Protein AF-A0A662VNG5-F1 (afdb_monomer)

Foldseek 3Di:
DPLPDDFDDPDPLLSVLVVCVLLVHQLCRDVVSVVCCVVPVCNPVRDDDDDSVVRHDHHDPDDPQPAAPLEAEAEAPAAQDCQWWHVLLSSLRNCCCVVVVFHFHFYEYGGAHDDVVSVPDTTAPYEYTEQRRCVHCVVVNVVPHNYDYDHTTNLSQSSNLVSCVRRVHALCSVDPDDPVVVVVVVVVCVVVPDPDSHHDRD

Solvent-accessible surface area (backbone atoms only — not comparable to full-atom values): 11780 Å² total; per-residue (Å²): 131,93,77,89,76,86,84,78,61,99,44,68,68,55,34,50,55,51,48,34,40,53,40,44,38,56,55,77,75,39,67,70,49,29,56,46,28,77,76,66,65,46,82,87,70,61,84,77,92,77,90,59,81,88,40,80,51,69,61,87,82,74,83,86,81,61,62,49,89,48,47,47,77,48,72,26,81,35,80,51,36,52,80,31,31,39,46,57,50,50,49,53,51,22,48,42,23,71,78,67,69,38,51,38,62,23,20,38,38,22,11,27,72,70,60,70,76,78,63,73,80,62,44,65,39,32,39,30,25,12,45,55,21,38,70,75,42,37,69,69,42,51,78,75,39,59,63,47,77,36,76,42,65,56,48,60,32,57,49,51,44,52,48,28,63,63,36,75,49,57,47,63,78,73,46,97,56,56,70,68,59,49,52,54,50,52,52,52,40,51,76,71,66,60,80,76,84,63,50,71,70,120

Mean predicted aligned error: 4.72 Å

Sequence (202 aa):
VPMNIYIAGDNALAVDVVAAKVLGYDVSEVEHLRLANEKYDVADKVEITGDISKFNQKYPHEFLKIIPEGVKIVKGKELACREGCVDNTLMLLEMLHVDYGCNGEFSIVCGKGFDKSELDDLKDPVLVVGPCAVEEVGEYLKQRYRVITVNYCNDLSAVLTALMKLMGIRATRIVPMSPLKLILTWINAKLHGSTANTPPIF

pLDDT: mean 93.06, std 5.0, range [64.19, 98.75]

Structure (mmCIF, N/CA/C/O backbone):
data_AF-A0A662VNG5-F1
#
_entry.id   AF-A0A662VNG5-F1
#
loop_
_atom_site.group_PDB
_atom_site.id
_atom_site.type_symbol
_atom_site.label_atom_id
_atom_site.label_alt_id
_atom_site.label_comp_id
_atom_site.label_asym_id
_atom_site.label_entity_id
_atom_site.label_seq_id
_atom_site.pdbx_PDB_ins_code
_atom_site.Cartn_x
_atom_site.Cartn_y
_atom_site.Cartn_z
_atom_site.occupancy
_atom_site.B_iso_or_equiv
_atom_site.auth_seq_id
_atom_site.auth_comp_id
_atom_site.auth_asym_id
_atom_site.auth_atom_id
_atom_site.pdbx_PDB_model_num
ATOM 1 N N . VAL A 1 1 ? -1.352 -11.487 -13.987 1.00 64.19 1 VAL A N 1
ATOM 2 C CA . VAL A 1 1 ? -0.622 -12.207 -15.062 1.00 64.19 1 VAL A CA 1
ATOM 3 C C . VAL A 1 1 ? 0.867 -12.141 -14.751 1.00 64.19 1 VAL A C 1
ATOM 5 O O . VAL A 1 1 ? 1.345 -11.037 -14.525 1.00 64.19 1 VAL A O 1
ATOM 8 N N . PRO A 1 2 ? 1.599 -13.265 -14.660 1.00 76.00 2 PRO A N 1
ATOM 9 C CA . PRO A 1 2 ? 3.047 -13.215 -14.467 1.00 76.00 2 PRO A CA 1
ATOM 10 C C . PRO A 1 2 ? 3.723 -12.615 -15.710 1.00 76.00 2 PRO A C 1
ATOM 12 O O . PRO A 1 2 ? 3.659 -13.190 -16.793 1.00 76.00 2 PRO A O 1
ATOM 15 N N . MET A 1 3 ? 4.360 -11.451 -15.549 1.00 86.06 3 MET A N 1
ATOM 16 C CA . MET A 1 3 ? 4.973 -10.695 -16.654 1.00 86.06 3 MET A CA 1
ATOM 17 C C . MET A 1 3 ? 6.350 -11.243 -17.067 1.00 86.06 3 MET A C 1
ATOM 19 O O . MET A 1 3 ? 6.771 -11.054 -18.208 1.00 86.06 3 MET A O 1
ATOM 23 N N . ASN A 1 4 ? 7.043 -11.942 -16.153 1.00 87.94 4 ASN A N 1
ATOM 24 C CA . ASN A 1 4 ? 8.362 -12.560 -16.362 1.00 87.94 4 ASN A CA 1
ATOM 25 C C . ASN A 1 4 ? 9.355 -11.629 -17.087 1.00 87.94 4 ASN A C 1
ATOM 27 O O . ASN A 1 4 ? 9.939 -11.993 -18.110 1.00 87.94 4 ASN A O 1
ATOM 31 N N . ILE A 1 5 ? 9.509 -10.411 -16.567 1.00 90.69 5 ILE A N 1
ATOM 32 C CA . ILE A 1 5 ? 10.433 -9.391 -17.067 1.00 90.69 5 ILE A CA 1
ATOM 33 C C . ILE A 1 5 ? 11.132 -8.716 -15.888 1.00 90.69 5 ILE A C 1
ATOM 35 O O . ILE A 1 5 ? 10.525 -8.506 -14.839 1.00 90.69 5 ILE A O 1
ATOM 39 N N . TYR A 1 6 ? 12.399 -8.366 -16.084 1.00 92.06 6 TYR A N 1
ATOM 40 C CA . TYR A 1 6 ? 13.105 -7.406 -15.248 1.00 92.06 6 TYR A CA 1
ATOM 41 C C . TYR A 1 6 ? 13.293 -6.123 -16.046 1.00 92.06 6 TYR A C 1
ATOM 43 O O . TYR A 1 6 ? 13.788 -6.169 -17.171 1.00 92.06 6 TYR A O 1
ATOM 51 N N . ILE A 1 7 ? 12.889 -4.999 -15.461 1.00 94.50 7 ILE A N 1
ATOM 52 C CA . ILE A 1 7 ? 13.112 -3.668 -16.021 1.00 94.50 7 ILE A CA 1
ATOM 53 C C . ILE A 1 7 ? 14.176 -3.008 -15.151 1.00 94.50 7 ILE A C 1
ATOM 55 O O . ILE A 1 7 ? 14.025 -2.923 -13.933 1.00 94.50 7 ILE A O 1
ATOM 59 N N . ALA A 1 8 ? 15.267 -2.590 -15.776 1.00 94.06 8 ALA A N 1
ATOM 60 C CA . ALA A 1 8 ? 16.364 -1.887 -15.135 1.00 94.06 8 ALA A CA 1
ATOM 61 C C . ALA A 1 8 ? 16.864 -0.800 -16.086 1.00 94.06 8 ALA A C 1
ATOM 63 O O . ALA A 1 8 ? 16.723 -0.923 -17.302 1.00 94.06 8 ALA A O 1
ATOM 64 N N . GLY A 1 9 ? 17.441 0.256 -15.529 1.00 92.38 9 GLY A N 1
ATOM 65 C CA . GLY A 1 9 ? 17.965 1.374 -16.298 1.00 92.38 9 GLY A CA 1
ATOM 66 C C . GLY A 1 9 ? 18.813 2.291 -15.431 1.00 92.38 9 GLY A C 1
ATOM 67 O O . GLY A 1 9 ? 18.877 2.126 -14.212 1.00 92.38 9 GLY A O 1
ATOM 68 N N . ASP A 1 10 ? 19.442 3.270 -16.073 1.00 89.06 10 ASP A N 1
ATOM 69 C CA . ASP A 1 10 ? 20.397 4.180 -15.429 1.00 89.06 10 ASP A CA 1
ATOM 70 C C . ASP A 1 10 ? 19.746 5.126 -14.411 1.00 89.06 10 ASP A C 1
ATOM 72 O O . ASP A 1 10 ? 20.418 5.693 -13.550 1.00 89.06 10 ASP A O 1
ATOM 76 N N . ASN A 1 11 ? 18.430 5.330 -14.512 1.00 89.56 11 ASN A N 1
ATOM 77 C CA . ASN A 1 11 ? 17.659 6.163 -13.598 1.00 89.56 11 ASN A CA 1
ATOM 78 C C . ASN A 1 11 ? 16.189 5.719 -13.528 1.00 89.56 11 ASN A C 1
ATOM 80 O O . ASN A 1 11 ? 15.694 5.007 -14.402 1.00 89.56 11 ASN A O 1
ATOM 84 N N . ALA A 1 12 ? 15.490 6.179 -12.485 1.00 89.50 12 ALA A N 1
ATOM 85 C CA . ALA A 1 12 ? 14.093 5.829 -12.229 1.00 89.50 12 ALA A CA 1
ATOM 86 C C . ALA A 1 12 ? 13.152 6.253 -13.367 1.00 89.50 12 ALA A C 1
ATOM 88 O O . ALA A 1 12 ? 12.298 5.474 -13.763 1.00 89.50 12 ALA A O 1
ATOM 89 N N . LEU A 1 13 ? 13.363 7.431 -13.964 1.00 91.31 13 LEU A N 1
ATOM 90 C CA . LEU A 1 13 ? 12.507 7.928 -15.042 1.00 91.31 13 LEU A CA 1
ATOM 91 C C . LEU A 1 13 ? 12.534 7.012 -16.272 1.00 91.31 13 LEU A C 1
ATOM 93 O O . LEU A 1 13 ? 11.488 6.718 -16.841 1.00 91.31 13 LEU A O 1
ATOM 97 N N . ALA A 1 14 ? 13.716 6.536 -16.675 1.00 91.75 14 ALA A N 1
ATOM 98 C CA . ALA A 1 14 ? 13.842 5.591 -17.783 1.00 91.75 14 ALA A CA 1
ATOM 99 C C . ALA A 1 14 ? 13.095 4.281 -17.487 1.00 91.75 14 ALA A C 1
ATOM 101 O O . ALA A 1 14 ? 12.377 3.767 -18.345 1.00 91.75 14 ALA A O 1
ATOM 102 N N . VAL A 1 15 ? 13.223 3.774 -16.258 1.00 94.44 15 VAL A N 1
ATOM 103 C CA . VAL A 1 15 ? 12.516 2.570 -15.803 1.00 94.44 15 VAL A CA 1
ATOM 104 C C . VAL A 1 15 ? 11.002 2.784 -15.827 1.00 94.44 15 VAL A C 1
ATOM 106 O O . VAL A 1 15 ? 10.295 1.932 -16.360 1.00 94.44 15 VAL A O 1
ATOM 109 N N . ASP A 1 16 ? 10.512 3.920 -15.335 1.00 94.06 16 ASP A N 1
ATOM 110 C CA . ASP A 1 16 ? 9.083 4.236 -15.278 1.00 94.06 16 ASP A CA 1
ATOM 111 C C . ASP A 1 16 ? 8.477 4.405 -16.680 1.00 94.06 16 ASP A C 1
ATOM 113 O O . ASP A 1 16 ? 7.389 3.895 -16.946 1.00 94.06 16 ASP A O 1
ATOM 117 N N . VAL A 1 17 ? 9.197 5.033 -17.620 1.00 93.62 17 VAL A N 1
ATOM 118 C CA . VAL A 1 17 ? 8.770 5.143 -19.029 1.00 93.62 17 VAL A CA 1
ATOM 119 C C . VAL A 1 17 ? 8.644 3.763 -19.678 1.00 93.62 17 VAL A C 1
ATOM 121 O O . VAL A 1 17 ? 7.653 3.488 -20.358 1.00 93.62 17 VAL A O 1
ATOM 124 N N . VAL A 1 18 ? 9.620 2.873 -19.475 1.00 94.44 18 VAL A N 1
ATOM 125 C CA . VAL A 1 18 ? 9.553 1.504 -20.014 1.00 94.44 18 VAL A CA 1
ATOM 126 C C . VAL A 1 18 ? 8.454 0.698 -19.322 1.00 94.44 18 VAL A C 1
ATOM 128 O O . VAL A 1 18 ? 7.721 -0.023 -19.995 1.00 94.44 18 VAL A O 1
ATOM 131 N N . ALA A 1 19 ? 8.293 0.839 -18.005 1.00 94.75 19 ALA A N 1
ATOM 132 C CA . ALA A 1 19 ? 7.237 0.177 -17.249 1.00 94.75 19 ALA A CA 1
ATOM 133 C C . ALA A 1 19 ? 5.842 0.620 -17.711 1.00 94.75 19 ALA A C 1
ATOM 135 O O . ALA A 1 19 ? 4.984 -0.237 -17.916 1.00 94.75 19 ALA A O 1
ATOM 136 N N . ALA A 1 20 ? 5.627 1.915 -17.961 1.00 94.69 20 ALA A N 1
ATOM 137 C CA . ALA A 1 20 ? 4.381 2.429 -18.526 1.00 94.69 20 ALA A CA 1
ATOM 138 C C . ALA A 1 20 ? 4.075 1.776 -19.882 1.00 94.69 20 ALA A C 1
ATOM 140 O O . ALA A 1 20 ? 2.993 1.214 -20.054 1.00 94.69 20 ALA A O 1
ATOM 141 N N . LYS A 1 21 ? 5.060 1.727 -20.794 1.00 93.50 21 LYS A N 1
ATOM 142 C CA . LYS A 1 21 ? 4.921 1.051 -22.098 1.00 93.50 21 LYS A CA 1
ATOM 143 C C . LYS A 1 21 ? 4.585 -0.437 -21.943 1.00 93.50 21 LYS A C 1
ATOM 145 O O . LYS A 1 21 ? 3.663 -0.925 -22.586 1.00 93.50 21 LYS A O 1
ATOM 150 N N . VAL A 1 22 ? 5.280 -1.152 -21.054 1.00 94.94 22 VAL A N 1
ATOM 151 C CA . VAL A 1 22 ? 5.021 -2.574 -20.745 1.00 94.94 22 VAL A CA 1
ATOM 152 C C . VAL A 1 22 ? 3.615 -2.797 -20.170 1.00 94.94 22 VAL A C 1
ATOM 154 O O . VAL A 1 22 ? 3.006 -3.841 -20.405 1.00 94.94 22 VAL A O 1
ATOM 157 N N . LEU A 1 23 ? 3.083 -1.825 -19.429 1.00 94.94 23 LEU A N 1
ATOM 158 C CA . LEU A 1 23 ? 1.724 -1.851 -18.887 1.00 94.94 23 LEU A CA 1
ATOM 159 C C . LEU A 1 23 ? 0.658 -1.358 -19.888 1.00 94.94 23 LEU A C 1
ATOM 161 O O . LEU A 1 23 ? -0.533 -1.402 -19.568 1.00 94.94 23 LEU A O 1
ATOM 165 N N . GLY A 1 24 ? 1.065 -0.933 -21.089 1.00 95.12 24 GLY A N 1
ATOM 166 C CA . GLY A 1 24 ? 0.186 -0.461 -22.161 1.00 95.12 24 GLY A CA 1
ATOM 167 C C . GLY A 1 24 ? -0.295 0.982 -21.993 1.00 95.12 24 GLY A C 1
ATOM 168 O O . GLY A 1 24 ? -1.405 1.299 -22.421 1.00 95.12 24 GLY A O 1
ATOM 169 N N . TYR A 1 25 ? 0.508 1.827 -21.347 1.00 95.56 25 TYR A N 1
ATOM 170 C CA . TYR A 1 25 ? 0.235 3.248 -21.137 1.00 95.56 25 TYR A CA 1
ATOM 171 C C . TYR A 1 25 ? 1.235 4.123 -21.881 1.00 95.56 25 TYR A C 1
ATOM 173 O O . TYR A 1 25 ? 2.445 3.879 -21.842 1.00 95.56 25 TYR A O 1
ATOM 181 N N . ASP A 1 26 ? 0.723 5.192 -22.484 1.00 92.81 26 ASP A N 1
ATOM 182 C CA . ASP A 1 26 ? 1.567 6.262 -22.997 1.00 92.81 26 ASP A CA 1
ATOM 183 C C . ASP A 1 26 ? 2.059 7.167 -21.860 1.00 92.81 26 ASP A C 1
ATOM 185 O O . ASP A 1 26 ? 1.410 7.334 -20.826 1.00 92.81 26 ASP A O 1
ATOM 189 N N . VAL A 1 27 ? 3.201 7.822 -22.079 1.00 93.44 27 VAL A N 1
ATOM 190 C CA . VAL A 1 27 ? 3.790 8.788 -21.132 1.00 93.44 27 VAL A CA 1
ATOM 191 C C . VAL A 1 27 ? 2.794 9.884 -20.736 1.00 93.44 27 VAL A C 1
ATOM 193 O O . VAL A 1 27 ? 2.784 10.316 -19.588 1.00 93.44 27 VAL A O 1
ATOM 196 N N . SER A 1 28 ? 1.922 10.308 -21.656 1.00 93.69 28 SER A N 1
ATOM 197 C CA . SER A 1 28 ? 0.888 11.316 -21.398 1.00 93.69 28 SER A CA 1
ATOM 198 C C . SER A 1 28 ? -0.245 10.837 -20.489 1.00 93.69 28 SER A C 1
ATOM 200 O O . SER A 1 28 ? -0.974 11.667 -19.955 1.00 93.69 28 SER A O 1
ATOM 202 N N . GLU A 1 29 ? -0.425 9.525 -20.331 1.00 94.38 29 GLU A N 1
ATOM 203 C CA . GLU A 1 29 ? -1.495 8.938 -19.516 1.00 94.38 29 GLU A CA 1
ATOM 204 C C . GLU A 1 29 ? -1.083 8.734 -18.056 1.00 94.38 29 GLU A C 1
ATOM 206 O O . GLU A 1 29 ? -1.932 8.515 -17.193 1.00 94.38 29 GLU A O 1
ATOM 211 N N . VAL A 1 30 ? 0.217 8.809 -17.771 1.00 93.31 30 VAL A N 1
ATOM 212 C CA . VAL A 1 30 ? 0.772 8.657 -16.429 1.00 93.31 30 VAL A CA 1
ATOM 213 C C . VAL A 1 30 ? 1.204 10.030 -15.934 1.00 93.31 30 VAL A C 1
ATOM 215 O O . VAL A 1 30 ? 2.189 10.584 -16.408 1.00 93.31 30 VAL A O 1
ATOM 218 N N . GLU A 1 31 ? 0.480 10.584 -14.962 1.00 92.06 31 GLU A N 1
ATOM 219 C CA . GLU A 1 31 ? 0.584 12.001 -14.580 1.00 92.06 31 GLU A CA 1
ATOM 220 C C . GLU A 1 31 ? 2.019 12.474 -14.294 1.00 92.06 31 GLU A C 1
ATOM 222 O O . GLU A 1 31 ? 2.463 13.489 -14.828 1.00 92.06 31 GLU A O 1
ATOM 227 N N . HIS A 1 32 ? 2.787 11.724 -13.500 1.00 91.50 32 HIS A N 1
ATOM 228 C CA . HIS A 1 32 ? 4.166 12.109 -13.193 1.00 91.50 32 HIS A CA 1
ATOM 229 C C . HIS A 1 32 ? 5.092 12.019 -14.420 1.00 91.50 32 HIS A C 1
ATOM 231 O O . HIS A 1 32 ? 5.989 12.850 -14.563 1.00 91.50 32 HIS A O 1
ATOM 237 N N . LEU A 1 33 ? 4.861 11.064 -15.331 1.00 94.56 33 LEU A N 1
ATOM 238 C CA . LEU A 1 33 ? 5.607 10.955 -16.586 1.00 94.56 33 LEU A CA 1
ATOM 239 C C . LEU A 1 33 ? 5.230 12.073 -17.559 1.00 94.56 33 LEU A C 1
ATOM 241 O O . LEU A 1 33 ? 6.120 12.655 -18.176 1.00 94.56 33 LEU A O 1
ATOM 245 N N . ARG A 1 34 ? 3.943 12.429 -17.650 1.00 95.56 34 ARG A N 1
ATOM 246 C CA . ARG A 1 34 ? 3.448 13.570 -18.430 1.00 95.56 34 ARG A CA 1
ATOM 247 C C . ARG A 1 34 ? 4.132 14.859 -17.984 1.00 95.56 34 ARG A C 1
ATOM 249 O O . ARG A 1 34 ? 4.730 15.546 -18.807 1.00 95.56 34 ARG A O 1
ATOM 256 N N . LEU A 1 35 ? 4.121 15.141 -16.679 1.00 94.38 35 LEU A N 1
ATOM 257 C CA . LEU A 1 35 ? 4.777 16.315 -16.092 1.00 94.38 35 LEU A CA 1
ATOM 258 C C . LEU A 1 35 ? 6.298 16.313 -16.323 1.00 94.38 35 LEU A C 1
ATOM 260 O O . LEU A 1 35 ? 6.885 17.354 -16.627 1.00 94.38 35 LEU A O 1
ATOM 264 N N . ALA A 1 36 ? 6.954 15.154 -16.202 1.00 92.69 36 ALA A N 1
ATOM 265 C CA . ALA A 1 36 ? 8.378 15.026 -16.504 1.00 92.69 36 ALA A CA 1
ATOM 266 C C . ALA A 1 36 ? 8.664 15.294 -17.990 1.00 92.69 36 ALA A C 1
ATOM 268 O O . ALA A 1 36 ? 9.623 15.994 -18.318 1.00 92.69 36 ALA A O 1
ATOM 269 N N . ASN A 1 37 ? 7.815 14.791 -18.885 1.00 93.12 37 ASN A N 1
ATOM 270 C CA . ASN A 1 37 ? 7.941 14.983 -20.323 1.00 93.12 37 ASN A CA 1
ATOM 271 C C . ASN A 1 37 ? 7.717 16.434 -20.748 1.00 93.12 37 ASN A C 1
ATOM 273 O O . ASN A 1 37 ? 8.485 16.947 -21.551 1.00 93.12 37 ASN A O 1
ATOM 277 N N . GLU A 1 38 ? 6.745 17.129 -20.162 1.00 93.50 38 GLU A N 1
ATOM 278 C CA . GLU A 1 38 ? 6.512 18.557 -20.422 1.00 93.50 38 GLU A CA 1
ATOM 279 C C . GLU A 1 38 ? 7.721 19.426 -20.066 1.00 93.50 38 GLU A C 1
ATOM 281 O O . GLU A 1 38 ? 7.970 20.447 -20.705 1.00 93.50 38 GLU A O 1
ATOM 286 N N . LYS A 1 39 ? 8.488 19.020 -19.052 1.00 92.56 39 LYS A N 1
ATOM 287 C CA . LYS A 1 39 ? 9.639 19.783 -18.569 1.00 92.56 39 LYS A CA 1
ATOM 288 C C . LYS A 1 39 ? 10.962 19.391 -19.228 1.00 92.56 39 LYS A C 1
ATOM 290 O O . LYS A 1 39 ? 11.830 20.248 -19.386 1.00 92.56 39 LYS A O 1
ATOM 295 N N . TYR A 1 40 ? 11.142 18.114 -19.555 1.00 88.75 40 TYR A N 1
ATOM 296 C CA . TYR A 1 40 ? 12.442 17.552 -19.942 1.00 88.75 40 TYR A CA 1
ATOM 297 C C . TYR A 1 40 ? 12.432 16.795 -21.278 1.00 88.75 40 TYR A C 1
ATOM 299 O O . TYR A 1 40 ? 13.507 16.418 -21.752 1.00 88.75 40 TYR A O 1
ATOM 307 N N . ASP A 1 41 ? 11.259 16.598 -21.892 1.00 86.69 41 ASP A N 1
ATOM 308 C CA . ASP A 1 41 ? 11.083 15.941 -23.193 1.00 86.69 41 ASP A CA 1
ATOM 309 C C . ASP A 1 41 ? 11.730 14.540 -23.220 1.00 86.69 41 ASP A C 1
ATOM 311 O O . ASP A 1 41 ? 12.778 14.326 -23.818 1.00 86.69 41 ASP A O 1
ATOM 315 N N . VAL A 1 42 ? 11.184 13.592 -22.457 1.00 82.19 42 VAL A N 1
ATOM 316 C CA . VAL A 1 42 ? 11.850 12.317 -22.115 1.00 82.19 42 VAL A CA 1
ATOM 317 C C . VAL A 1 42 ? 11.282 11.096 -22.840 1.00 82.19 42 VAL A C 1
ATOM 319 O O . VAL A 1 42 ? 11.974 10.084 -22.924 1.00 82.19 42 VAL A O 1
ATOM 322 N N . ALA A 1 43 ? 10.058 11.167 -23.371 1.00 74.25 43 ALA A N 1
ATOM 323 C CA . ALA A 1 43 ? 9.318 10.013 -23.895 1.00 74.25 43 ALA A CA 1
ATOM 324 C C . ALA A 1 43 ? 10.062 9.247 -25.005 1.00 74.25 43 ALA A C 1
ATOM 326 O O . ALA A 1 43 ? 10.050 8.010 -25.020 1.00 74.25 43 ALA A O 1
ATOM 327 N N . ASP A 1 44 ? 10.753 9.986 -25.876 1.00 81.62 44 ASP A N 1
ATOM 328 C CA . ASP A 1 44 ? 11.463 9.452 -27.045 1.00 81.62 44 ASP A CA 1
ATOM 329 C C . ASP A 1 44 ? 12.978 9.319 -26.829 1.00 81.62 44 ASP A C 1
ATOM 331 O O . ASP A 1 44 ? 13.704 8.888 -27.723 1.00 81.62 44 ASP A O 1
ATOM 335 N N . LYS A 1 45 ? 13.477 9.672 -25.637 1.00 86.44 45 LYS A N 1
ATOM 336 C CA . LYS A 1 45 ? 14.916 9.643 -25.313 1.00 86.44 45 LYS A CA 1
ATOM 337 C C . LYS A 1 45 ? 15.361 8.361 -24.614 1.00 86.44 45 LYS A C 1
ATOM 339 O O . LYS A 1 45 ? 16.552 8.181 -24.379 1.00 86.44 45 LYS A O 1
ATOM 344 N N . VAL A 1 46 ? 14.422 7.485 -24.257 1.00 90.25 46 VAL A N 1
ATOM 345 C CA . VAL A 1 46 ? 14.721 6.228 -23.564 1.00 90.25 46 VAL A CA 1
ATOM 346 C C . VAL A 1 46 ? 15.014 5.133 -24.585 1.00 90.25 46 VAL A C 1
ATOM 348 O O . VAL A 1 46 ? 14.104 4.617 -25.234 1.00 90.25 46 VAL A O 1
ATOM 351 N N . GLU A 1 47 ? 16.290 4.770 -24.707 1.00 92.00 47 GLU A N 1
ATOM 352 C CA . GLU A 1 47 ? 16.725 3.595 -25.461 1.00 92.00 47 GLU A CA 1
ATOM 353 C C . GLU A 1 47 ? 16.376 2.314 -24.688 1.00 92.00 47 GLU A C 1
ATOM 355 O O . GLU A 1 47 ? 16.611 2.211 -23.483 1.00 92.00 47 GLU A O 1
ATOM 360 N N . ILE A 1 48 ? 15.795 1.331 -25.380 1.00 92.75 48 ILE A N 1
ATOM 361 C CA . ILE A 1 48 ? 15.347 0.072 -24.777 1.00 92.75 48 ILE A CA 1
ATOM 362 C C . ILE A 1 48 ? 16.209 -1.067 -25.312 1.00 92.75 48 ILE A C 1
ATOM 364 O O . ILE A 1 48 ? 16.128 -1.420 -26.487 1.00 92.75 48 ILE A O 1
ATOM 368 N N . THR A 1 49 ? 16.983 -1.689 -24.424 1.00 94.00 49 THR A N 1
ATOM 369 C CA . THR A 1 49 ? 17.717 -2.922 -24.727 1.00 94.00 49 THR A CA 1
ATOM 370 C C . THR A 1 49 ? 16.883 -4.132 -24.314 1.00 94.00 49 THR A C 1
ATOM 372 O O . THR A 1 49 ? 16.707 -4.397 -23.126 1.00 94.00 49 THR A O 1
ATOM 375 N N . GLY A 1 50 ? 16.380 -4.885 -25.293 1.00 91.94 50 GLY A N 1
ATOM 376 C CA . GLY A 1 50 ? 15.551 -6.078 -25.086 1.00 91.94 50 GLY A CA 1
ATOM 377 C C . GLY A 1 50 ? 14.235 -6.028 -25.865 1.00 91.94 50 GLY A C 1
ATOM 378 O O . GLY A 1 50 ? 13.905 -5.021 -26.482 1.00 91.94 50 GLY A O 1
ATOM 379 N N . ASP A 1 51 ? 13.483 -7.131 -25.849 1.00 91.44 51 ASP A N 1
ATOM 380 C CA . ASP A 1 51 ? 12.211 -7.238 -26.569 1.00 91.44 51 ASP A CA 1
ATOM 381 C C . ASP A 1 51 ? 11.009 -7.054 -25.632 1.00 91.44 51 ASP A C 1
ATOM 383 O O . ASP A 1 51 ? 10.738 -7.886 -24.758 1.00 91.44 51 ASP A O 1
ATOM 387 N N . ILE A 1 52 ? 10.271 -5.962 -25.851 1.00 92.50 52 ILE A N 1
ATOM 388 C CA . ILE A 1 52 ? 9.008 -5.663 -25.166 1.00 92.50 52 ILE A CA 1
ATOM 389 C C . ILE A 1 52 ? 7.781 -5.796 -26.080 1.00 92.50 52 ILE A C 1
ATOM 391 O O . ILE A 1 52 ? 6.667 -5.540 -25.635 1.00 92.50 52 ILE A O 1
ATOM 395 N N . SER A 1 53 ? 7.943 -6.231 -27.334 1.00 91.44 53 SER A N 1
ATOM 396 C CA . SER A 1 53 ? 6.856 -6.293 -28.328 1.00 91.44 53 SER A CA 1
ATOM 397 C C . SER A 1 53 ? 5.695 -7.210 -27.920 1.00 91.44 53 SER A C 1
ATOM 399 O O . SER A 1 53 ? 4.55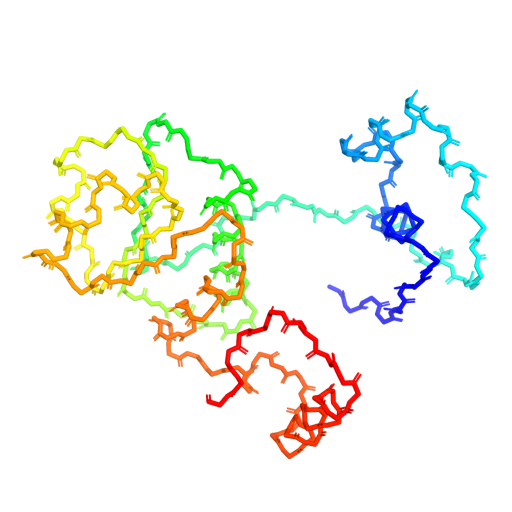1 -7.000 -28.325 1.00 91.44 53 SER A O 1
ATOM 401 N N . LYS A 1 54 ? 5.969 -8.202 -27.063 1.00 92.06 54 LYS A N 1
ATOM 402 C CA . LYS A 1 54 ? 4.957 -9.096 -26.480 1.00 92.06 54 LYS A CA 1
ATOM 403 C C . LYS A 1 54 ? 3.988 -8.397 -25.515 1.00 92.06 54 LYS A C 1
ATOM 405 O O . LYS A 1 54 ? 2.942 -8.964 -25.208 1.00 92.06 54 LYS A O 1
ATOM 410 N N . PHE A 1 55 ? 4.323 -7.208 -25.012 1.00 92.88 55 PHE A N 1
ATOM 411 C CA . PHE A 1 55 ? 3.475 -6.436 -24.105 1.00 92.88 55 PHE A CA 1
ATOM 412 C C . PHE A 1 55 ? 2.631 -5.447 -24.907 1.00 92.88 55 PHE A C 1
ATOM 414 O O . PHE A 1 55 ? 3.038 -4.324 -25.176 1.00 92.88 55 PHE A O 1
ATOM 421 N N . ASN A 1 56 ? 1.450 -5.897 -25.320 1.00 90.69 56 ASN A N 1
ATOM 422 C CA . ASN A 1 56 ? 0.549 -5.157 -26.209 1.00 90.69 56 ASN A CA 1
ATOM 423 C C . ASN A 1 56 ? -0.860 -4.982 -25.621 1.00 90.69 56 ASN A C 1
ATOM 425 O O . ASN A 1 56 ? -1.812 -4.692 -26.342 1.00 90.69 56 ASN A O 1
ATOM 429 N N . GLN A 1 57 ? -0.996 -5.188 -24.311 1.00 92.56 57 GLN A N 1
ATOM 430 C CA . GLN A 1 57 ? -2.251 -5.048 -23.585 1.00 92.56 57 GLN A CA 1
ATOM 431 C C . GLN A 1 57 ? -2.159 -3.882 -22.615 1.00 92.56 57 GLN A C 1
ATOM 433 O O . GLN A 1 57 ? -1.114 -3.659 -22.006 1.00 92.56 57 GLN A O 1
ATOM 438 N N . LYS A 1 58 ? -3.284 -3.191 -22.437 1.00 94.19 58 LYS A N 1
ATOM 439 C CA . LYS A 1 58 ? -3.441 -2.173 -21.405 1.00 94.19 58 LYS A CA 1
ATOM 440 C C . LYS A 1 58 ? -3.967 -2.817 -20.132 1.00 94.19 58 LYS A C 1
ATOM 442 O O . LYS A 1 58 ? -5.093 -3.315 -20.105 1.00 94.19 58 LYS A O 1
ATOM 447 N N . TYR A 1 59 ? -3.144 -2.834 -19.091 1.00 90.94 59 TYR A N 1
ATOM 448 C CA . TYR A 1 59 ? -3.490 -3.469 -17.822 1.00 90.94 59 TYR A CA 1
ATOM 449 C C . TYR A 1 59 ? -4.258 -2.499 -16.932 1.00 90.94 59 TYR A C 1
ATOM 451 O O . TYR A 1 59 ? -3.775 -1.388 -16.738 1.00 90.94 59 TYR A O 1
ATOM 459 N N . PRO A 1 60 ? -5.407 -2.876 -16.348 1.00 88.56 60 PRO A N 1
ATOM 460 C CA . PRO A 1 60 ? -6.115 -1.998 -15.425 1.00 88.56 60 PRO A CA 1
ATOM 461 C C . PRO A 1 60 ? -5.244 -1.694 -14.200 1.00 88.56 60 PRO A C 1
ATOM 463 O O . PRO A 1 60 ? -4.574 -2.578 -13.671 1.00 88.56 60 PRO A O 1
ATOM 466 N N . HIS A 1 61 ? -5.267 -0.438 -13.760 1.00 84.06 61 HIS A N 1
ATOM 467 C CA . HIS A 1 61 ? -4.552 0.034 -12.568 1.00 84.06 61 HIS A CA 1
ATOM 468 C C . HIS A 1 61 ? -5.507 0.497 -11.457 1.00 84.06 61 HIS A C 1
ATOM 470 O O . HIS A 1 61 ? -5.068 0.931 -10.394 1.00 84.06 61 HIS A O 1
ATOM 476 N N . GLU A 1 62 ? -6.817 0.448 -11.707 1.00 82.81 62 GLU A N 1
ATOM 477 C CA . GLU A 1 62 ? -7.815 0.858 -10.731 1.00 82.81 62 GLU A CA 1
ATOM 478 C C . GLU A 1 62 ? -7.976 -0.187 -9.627 1.00 82.81 62 GLU A C 1
ATOM 480 O O . GLU A 1 62 ? -7.991 -1.394 -9.865 1.00 82.81 62 GLU A O 1
ATOM 485 N N . PHE A 1 63 ? -8.136 0.314 -8.406 1.00 82.06 63 PHE A N 1
ATOM 486 C CA . PHE A 1 63 ? -8.416 -0.478 -7.219 1.00 82.06 63 PHE A CA 1
ATOM 487 C C . PHE A 1 63 ? -9.784 -1.176 -7.338 1.00 82.06 63 PHE A C 1
ATOM 489 O O . PHE A 1 63 ? -10.804 -0.495 -7.490 1.00 82.06 63 PHE A O 1
ATOM 496 N N . LEU A 1 64 ? -9.815 -2.514 -7.245 1.00 86.38 64 LEU A N 1
ATOM 497 C CA . LEU A 1 64 ? -11.023 -3.316 -7.507 1.00 86.38 64 LEU A CA 1
ATOM 498 C C . LEU A 1 64 ? -12.048 -3.246 -6.362 1.00 86.38 64 LEU A C 1
ATOM 500 O O . LEU A 1 64 ? -13.229 -3.517 -6.578 1.00 86.38 64 LEU A O 1
ATOM 504 N N . LYS A 1 65 ? -11.615 -2.821 -5.167 1.00 89.06 65 LYS A N 1
ATOM 505 C CA . LYS A 1 65 ? -12.416 -2.675 -3.939 1.00 89.06 65 LYS A CA 1
ATOM 506 C C . LYS A 1 65 ? -12.989 -3.998 -3.416 1.00 89.06 65 LYS A C 1
ATOM 508 O O . LYS A 1 65 ? -14.032 -4.002 -2.763 1.00 89.06 65 LYS A O 1
ATOM 513 N N . ILE A 1 66 ? -12.287 -5.103 -3.642 1.00 94.06 66 ILE A N 1
ATOM 514 C CA . ILE A 1 66 ? -12.600 -6.425 -3.095 1.00 94.06 66 ILE A CA 1
ATOM 515 C C . ILE A 1 66 ? -11.914 -6.555 -1.728 1.00 94.06 66 ILE A C 1
ATOM 517 O O . ILE A 1 66 ? -10.777 -7.009 -1.600 1.00 94.06 66 ILE A O 1
ATOM 521 N N . ILE A 1 67 ? -12.612 -6.094 -0.691 1.00 95.25 67 ILE A N 1
ATOM 522 C CA . ILE A 1 67 ? -12.133 -6.038 0.697 1.00 95.25 67 ILE A CA 1
ATOM 523 C C . ILE A 1 67 ? -12.821 -7.131 1.537 1.00 95.25 67 ILE A C 1
ATOM 525 O O . ILE A 1 67 ? -14.008 -7.378 1.321 1.00 95.25 67 ILE A O 1
ATOM 529 N N . PRO A 1 68 ? -12.140 -7.750 2.527 1.00 96.50 68 PRO A N 1
ATOM 530 C CA . PRO A 1 68 ? -12.790 -8.702 3.426 1.00 96.50 68 PRO A CA 1
ATOM 531 C C . PRO A 1 68 ? -13.945 -8.057 4.206 1.00 96.50 68 PRO A C 1
ATOM 533 O O . PRO A 1 68 ? -13.762 -7.008 4.822 1.00 96.50 68 PRO A O 1
ATOM 536 N N . GLU A 1 69 ? -15.099 -8.729 4.278 1.00 96.31 69 GLU A N 1
ATOM 537 C CA . GLU A 1 69 ? -16.288 -8.264 5.027 1.00 96.31 69 GLU A CA 1
ATOM 538 C C . GLU A 1 69 ? -15.995 -7.978 6.511 1.00 96.31 69 GLU A C 1
ATOM 540 O O . GLU A 1 69 ? -16.616 -7.126 7.151 1.00 96.31 69 GLU A O 1
ATOM 545 N N . GLY 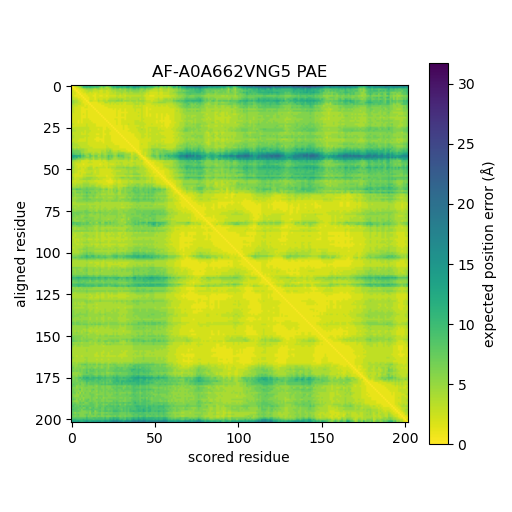A 1 70 ? -15.004 -8.683 7.060 1.00 97.00 70 GLY A N 1
ATOM 546 C CA . GLY A 1 70 ? -14.538 -8.520 8.427 1.00 97.00 70 GLY A CA 1
ATOM 547 C C . GLY A 1 70 ? -13.856 -7.177 8.715 1.00 97.00 70 GLY A C 1
ATOM 548 O O . GLY A 1 70 ? -13.731 -6.806 9.882 1.00 97.00 70 GLY A O 1
ATOM 549 N N . VAL A 1 71 ? -13.476 -6.394 7.702 1.00 98.19 71 VAL A N 1
ATOM 550 C CA . VAL A 1 71 ? -12.722 -5.147 7.894 1.00 98.19 71 VAL A CA 1
ATOM 551 C C . VAL A 1 71 ? -13.624 -3.918 7.800 1.00 98.19 71 VAL A C 1
ATOM 553 O O . VAL A 1 71 ? -14.236 -3.653 6.767 1.00 98.19 71 VAL A O 1
ATOM 556 N N . LYS A 1 72 ? -13.661 -3.107 8.865 1.00 97.81 72 LYS A N 1
ATOM 557 C CA . LYS A 1 72 ? -14.358 -1.809 8.866 1.00 97.81 72 LYS A CA 1
ATOM 558 C C . LYS A 1 72 ? -13.391 -0.694 8.470 1.00 97.81 72 LYS A C 1
ATOM 560 O O . LYS A 1 72 ? -12.375 -0.497 9.125 1.00 97.81 72 LYS A O 1
ATOM 565 N N . ILE A 1 73 ? -13.696 0.059 7.417 1.00 97.50 73 ILE A N 1
ATOM 566 C CA . ILE A 1 73 ? -12.847 1.168 6.952 1.00 97.50 73 ILE A CA 1
ATOM 567 C C . ILE A 1 73 ? -13.542 2.490 7.264 1.00 97.50 73 ILE A C 1
ATOM 569 O O . ILE A 1 73 ? -14.657 2.721 6.802 1.00 97.50 73 ILE A O 1
ATOM 573 N N . VAL A 1 74 ? -12.865 3.372 7.995 1.00 97.81 74 VAL A N 1
ATOM 574 C CA . VAL A 1 74 ? -13.329 4.732 8.287 1.00 97.81 74 VAL A CA 1
ATOM 575 C C . VAL A 1 74 ? -12.340 5.728 7.693 1.00 97.81 74 VAL A C 1
ATOM 577 O O . VAL A 1 74 ? -11.139 5.683 7.962 1.00 97.81 74 VAL A O 1
ATOM 580 N N . LYS A 1 75 ? -12.849 6.621 6.845 1.00 97.38 75 LYS A N 1
ATOM 581 C CA . LYS A 1 75 ? -12.059 7.665 6.188 1.00 97.38 75 LYS A CA 1
ATOM 582 C C . LYS A 1 75 ? -12.495 9.016 6.726 1.00 97.38 75 LYS A C 1
ATOM 584 O O . LYS A 1 75 ? -13.689 9.296 6.752 1.00 97.38 75 LYS A O 1
ATOM 589 N N . GLY A 1 76 ? -11.530 9.830 7.125 1.00 96.44 76 GLY A N 1
ATOM 590 C CA . GLY A 1 76 ? -11.777 11.207 7.518 1.00 96.44 76 GLY A CA 1
ATOM 591 C C . GLY A 1 76 ? -12.273 12.042 6.337 1.00 96.44 76 GLY A C 1
ATOM 592 O O . GLY A 1 76 ? -12.035 11.705 5.172 1.00 96.44 76 GLY A O 1
ATOM 593 N N . LYS A 1 77 ? -12.963 13.140 6.644 1.00 96.94 77 LYS A N 1
ATOM 594 C CA . LYS A 1 77 ? -13.527 14.080 5.661 1.00 96.94 77 LYS A CA 1
ATOM 595 C C . LYS A 1 77 ? -12.450 14.884 4.922 1.00 96.94 77 LYS A C 1
ATOM 597 O O . LYS A 1 77 ? -12.701 15.409 3.841 1.00 96.94 77 LYS A O 1
ATOM 602 N N . GLU A 1 78 ? -11.249 14.956 5.485 1.00 97.31 78 GLU A N 1
ATOM 603 C CA . GLU A 1 78 ? -10.109 15.714 4.981 1.00 97.31 78 GLU A CA 1
ATOM 604 C C . GLU A 1 78 ? -8.861 14.826 4.883 1.00 97.31 78 GLU A C 1
ATOM 606 O O . GLU A 1 78 ? -8.731 13.832 5.592 1.00 97.31 78 GLU A O 1
ATOM 611 N N . LEU A 1 79 ? -7.911 15.186 4.012 1.00 95.56 79 LEU A N 1
ATOM 612 C CA . LEU A 1 79 ? -6.562 14.588 3.947 1.00 95.56 79 LEU A CA 1
ATOM 613 C C . LEU A 1 79 ? -6.518 13.044 3.859 1.00 95.56 79 LEU A C 1
ATOM 615 O O . LEU A 1 79 ? -5.518 12.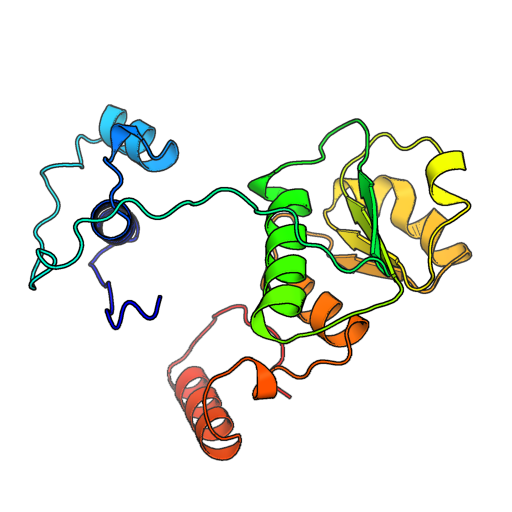411 4.199 1.00 95.56 79 LEU A O 1
ATOM 619 N N . ALA A 1 80 ? -7.586 12.423 3.356 1.00 95.12 80 ALA A N 1
ATOM 620 C CA . ALA A 1 80 ? -7.668 11.001 3.041 1.00 95.12 80 ALA A CA 1
ATOM 621 C C . ALA A 1 80 ? -7.038 10.729 1.659 1.00 95.12 80 ALA A C 1
ATOM 623 O O . ALA A 1 80 ? -7.714 10.360 0.699 1.00 95.12 80 ALA A O 1
ATOM 624 N N . CYS A 1 81 ? -5.732 10.983 1.540 1.00 94.25 81 CYS A N 1
ATOM 625 C CA . CYS A 1 81 ? -5.011 10.953 0.268 1.00 94.25 81 CYS A CA 1
ATOM 626 C C . CYS A 1 81 ? -5.007 9.551 -0.361 1.00 94.25 81 CYS A C 1
ATOM 628 O O . CYS A 1 81 ? -4.640 8.579 0.308 1.00 94.25 81 CYS A O 1
ATOM 630 N N . ARG A 1 82 ? -5.315 9.476 -1.666 1.00 90.50 82 ARG A N 1
ATOM 631 C CA . ARG A 1 82 ? -5.306 8.233 -2.460 1.00 90.50 82 ARG A CA 1
ATOM 632 C C . ARG A 1 82 ? -3.954 7.521 -2.373 1.00 90.50 82 ARG A C 1
ATOM 634 O O . ARG A 1 82 ? -3.859 6.466 -1.763 1.00 90.50 82 ARG A O 1
ATOM 641 N N . GLU A 1 83 ? -2.889 8.153 -2.851 1.00 85.56 83 GLU A N 1
ATOM 642 C CA . GLU A 1 83 ? -1.528 7.581 -2.850 1.00 85.56 83 GLU A CA 1
ATOM 643 C C . GLU A 1 83 ? -0.800 7.730 -1.497 1.00 85.56 83 GLU A C 1
ATOM 645 O O . GLU A 1 83 ? 0.356 7.342 -1.346 1.00 85.56 83 GLU A O 1
ATOM 650 N N . GLY A 1 84 ? -1.468 8.302 -0.490 1.00 89.38 84 GLY A N 1
ATOM 651 C CA . GLY A 1 84 ? -0.905 8.514 0.842 1.00 89.38 84 GLY A CA 1
ATOM 652 C C . GLY A 1 84 ? -1.250 7.381 1.802 1.00 89.38 84 GLY A C 1
ATOM 653 O O . GLY A 1 84 ? -0.447 6.483 2.037 1.00 89.38 84 GLY A O 1
ATOM 654 N N . CYS A 1 85 ? -2.434 7.458 2.408 1.00 94.69 85 CYS A N 1
ATOM 655 C CA . CYS A 1 85 ? -2.868 6.546 3.470 1.00 94.69 85 CYS A CA 1
ATOM 656 C C . CYS A 1 85 ? -4.038 5.645 3.063 1.00 94.69 85 CYS A C 1
ATOM 658 O O . CYS A 1 85 ? -4.267 4.633 3.724 1.00 94.69 85 CYS A O 1
ATOM 660 N N . VAL A 1 86 ? -4.787 5.994 2.011 1.00 95.38 86 VAL A N 1
ATOM 661 C CA . VAL A 1 86 ? -6.014 5.281 1.642 1.00 95.38 86 VAL A CA 1
ATOM 662 C C . VAL A 1 86 ? -5.731 4.169 0.643 1.00 95.38 86 VAL A C 1
ATOM 664 O O . VAL A 1 86 ? -5.701 3.008 1.040 1.00 95.38 86 VAL A O 1
ATOM 667 N N . ASP A 1 87 ? -5.526 4.489 -0.635 1.00 93.25 87 ASP A N 1
ATOM 668 C CA . ASP A 1 87 ? -5.570 3.485 -1.704 1.00 93.25 87 ASP A CA 1
ATOM 669 C C . ASP A 1 87 ? -4.417 2.495 -1.565 1.00 93.25 87 ASP A C 1
ATOM 671 O O . ASP A 1 87 ? -4.656 1.301 -1.635 1.00 93.25 87 ASP A O 1
ATOM 675 N N . ASN A 1 88 ? -3.208 2.945 -1.226 1.00 92.25 88 ASN A N 1
ATOM 676 C CA . ASN A 1 88 ? -2.083 2.036 -0.989 1.00 92.25 88 ASN A CA 1
ATOM 677 C C . ASN A 1 88 ? -2.338 1.036 0.153 1.00 92.25 88 ASN A C 1
ATOM 679 O O . ASN A 1 88 ? -1.995 -0.142 0.047 1.00 92.25 88 ASN A O 1
ATOM 683 N N . THR A 1 89 ? -2.999 1.474 1.228 1.00 96.19 89 THR A N 1
ATOM 684 C CA . THR A 1 89 ? -3.401 0.581 2.325 1.00 96.19 89 THR A CA 1
ATOM 685 C C . THR A 1 89 ? -4.452 -0.416 1.868 1.00 96.19 89 THR A C 1
ATOM 687 O O . THR A 1 89 ? -4.357 -1.606 2.167 1.00 96.19 89 THR A O 1
ATOM 690 N N . LEU A 1 90 ? -5.458 0.064 1.138 1.00 96.00 90 LEU A N 1
ATOM 691 C CA . LEU A 1 90 ? -6.566 -0.769 0.694 1.00 96.00 90 LEU A CA 1
ATOM 692 C C . LEU A 1 90 ? -6.163 -1.733 -0.429 1.00 96.00 90 LEU A C 1
ATOM 694 O O . LEU A 1 90 ? -6.662 -2.850 -0.454 1.00 96.00 90 LEU A O 1
ATOM 698 N N . MET A 1 91 ? -5.220 -1.356 -1.290 1.00 94.88 91 MET A N 1
ATOM 699 C CA . MET A 1 91 ? -4.636 -2.227 -2.310 1.00 94.88 91 MET A CA 1
ATOM 700 C C . MET A 1 91 ? -3.810 -3.347 -1.681 1.00 94.88 91 MET A C 1
ATOM 702 O O . MET A 1 91 ? -3.916 -4.491 -2.111 1.00 94.88 91 MET A O 1
ATOM 706 N N . LEU A 1 92 ? -3.020 -3.061 -0.638 1.00 95.06 92 LEU A N 1
ATOM 707 C CA . LEU A 1 92 ? -2.326 -4.116 0.107 1.00 95.06 92 LEU A CA 1
ATOM 708 C C . LEU A 1 92 ? -3.320 -5.059 0.797 1.00 95.06 92 LEU A C 1
ATOM 710 O O . LEU A 1 92 ? -3.122 -6.271 0.774 1.00 95.06 92 LEU A O 1
ATOM 714 N N . LEU A 1 93 ? -4.396 -4.520 1.378 1.00 97.31 93 LEU A N 1
ATOM 715 C CA . LEU A 1 93 ? -5.463 -5.319 1.983 1.00 97.31 93 LEU A CA 1
ATOM 716 C C . LEU A 1 93 ? -6.166 -6.218 0.954 1.00 97.31 93 LEU A C 1
ATOM 718 O O . LEU A 1 93 ? -6.343 -7.407 1.209 1.00 97.31 93 LEU A O 1
ATOM 722 N N . GLU A 1 94 ? -6.538 -5.663 -0.198 1.00 96.06 94 GLU A N 1
ATOM 723 C CA . GLU A 1 94 ? -7.147 -6.397 -1.310 1.00 96.06 94 GLU A CA 1
ATOM 724 C C . GLU A 1 94 ? -6.213 -7.475 -1.848 1.00 96.06 94 GLU A C 1
ATOM 726 O O . GLU A 1 94 ? -6.638 -8.614 -1.975 1.00 96.06 94 GLU A O 1
ATOM 731 N N . MET A 1 95 ? -4.938 -7.165 -2.089 1.00 94.44 95 MET A N 1
ATOM 732 C CA . MET A 1 95 ? -3.954 -8.150 -2.544 1.00 94.44 95 MET A CA 1
ATOM 733 C C . MET A 1 95 ? -3.841 -9.319 -1.559 1.00 94.44 95 MET A C 1
ATOM 735 O O . MET A 1 95 ? -3.915 -10.478 -1.961 1.00 94.44 95 MET A O 1
ATOM 739 N N . LEU A 1 96 ? -3.748 -9.047 -0.253 1.00 95.94 96 LEU A N 1
ATOM 740 C CA . LEU A 1 96 ? -3.722 -10.108 0.758 1.00 95.94 96 LEU A CA 1
ATOM 741 C C . LEU A 1 96 ? -5.013 -10.940 0.753 1.00 95.94 96 LEU A C 1
ATOM 743 O O . LEU A 1 96 ? -4.970 -12.160 0.924 1.00 95.94 96 LEU A O 1
ATOM 747 N N . HIS A 1 97 ? -6.159 -10.299 0.552 1.00 96.62 97 HIS A N 1
ATOM 748 C CA . HIS A 1 97 ? -7.447 -10.975 0.524 1.00 96.62 97 HIS A CA 1
ATOM 749 C C . HIS A 1 97 ? -7.643 -11.833 -0.728 1.00 96.62 97 HIS A C 1
ATOM 751 O O . HIS A 1 97 ? -7.887 -13.033 -0.619 1.00 96.62 97 HIS A O 1
ATOM 757 N N . VAL A 1 98 ? -7.499 -11.230 -1.903 1.00 94.38 98 VAL A N 1
ATOM 758 C CA . VAL A 1 98 ? -7.762 -11.845 -3.203 1.00 94.38 98 VAL A CA 1
ATOM 759 C C . VAL A 1 98 ? -6.702 -12.891 -3.537 1.00 94.38 98 VAL A C 1
ATOM 761 O O . VAL A 1 98 ? -7.053 -14.019 -3.880 1.00 94.38 98 VAL A O 1
ATOM 764 N N . ASP A 1 99 ? -5.416 -12.566 -3.381 1.00 92.75 99 ASP A N 1
ATOM 765 C CA . ASP A 1 99 ? -4.338 -13.447 -3.846 1.00 92.75 99 ASP A CA 1
ATOM 766 C C . ASP A 1 99 ? -3.982 -14.529 -2.816 1.00 92.75 99 ASP A C 1
ATOM 768 O O . ASP A 1 99 ? -3.538 -15.620 -3.183 1.00 92.75 99 ASP A O 1
ATOM 772 N N . TYR A 1 100 ? -4.186 -14.260 -1.519 1.00 94.19 100 TYR A N 1
ATOM 773 C CA . TYR A 1 100 ? -3.788 -15.171 -0.435 1.00 94.19 100 TYR A CA 1
ATOM 774 C C . TYR A 1 100 ? -4.958 -15.704 0.401 1.00 94.19 100 TYR A C 1
ATOM 776 O O . TYR A 1 100 ? -4.740 -16.488 1.337 1.00 94.19 100 TYR A O 1
ATOM 784 N N . GLY A 1 101 ? -6.199 -15.339 0.066 1.00 94.69 101 GLY A N 1
ATOM 785 C CA . GLY A 1 101 ? -7.401 -15.777 0.779 1.00 94.69 101 GLY A CA 1
ATOM 786 C C . GLY A 1 101 ? -7.432 -15.304 2.231 1.00 94.69 101 GLY A C 1
ATOM 787 O O . GLY A 1 101 ? -8.033 -15.960 3.085 1.00 94.69 101 GLY A O 1
ATOM 788 N N . CYS A 1 102 ? -6.703 -14.234 2.551 1.00 94.94 102 CYS A N 1
ATOM 789 C CA . CYS A 1 102 ? -6.624 -13.735 3.910 1.00 94.94 102 CYS A CA 1
ATOM 790 C C . CYS A 1 102 ? -7.880 -12.941 4.256 1.00 94.94 102 CYS A C 1
ATOM 792 O O . CYS A 1 102 ? -8.338 -12.082 3.509 1.00 94.94 102 CYS A O 1
ATOM 794 N N . ASN A 1 103 ? -8.406 -13.200 5.444 1.00 92.88 103 ASN A N 1
ATOM 795 C CA . ASN A 1 103 ? -9.486 -12.430 6.039 1.00 92.88 103 ASN A CA 1
ATOM 796 C C . ASN A 1 103 ? -8.989 -11.841 7.360 1.00 92.88 103 ASN A C 1
ATOM 798 O O . ASN A 1 103 ? -7.929 -12.220 7.861 1.00 92.88 103 ASN A O 1
ATOM 802 N N . GLY A 1 104 ? -9.746 -10.917 7.933 1.00 94.12 104 GLY A N 1
ATOM 803 C CA . GLY A 1 104 ? -9.446 -10.377 9.249 1.00 94.12 104 GLY A CA 1
ATOM 804 C C . GLY A 1 104 ? -10.625 -9.602 9.807 1.00 94.12 104 GLY A C 1
ATOM 805 O O . GLY A 1 104 ? -11.450 -9.101 9.050 1.00 94.12 104 GLY A O 1
ATOM 806 N N . GLU A 1 105 ? -10.676 -9.512 11.131 1.00 97.56 105 GLU A N 1
ATOM 807 C CA . GLU A 1 105 ? -11.679 -8.758 11.883 1.00 97.56 105 GLU A CA 1
ATOM 808 C C . GLU A 1 105 ? -10.971 -7.598 12.583 1.00 97.56 105 GLU A C 1
ATOM 810 O O . GLU A 1 105 ? -10.346 -7.783 13.626 1.00 97.56 105 GLU A O 1
ATOM 815 N N . PHE A 1 106 ? -10.976 -6.422 11.960 1.00 98.62 106 PHE A N 1
ATOM 816 C CA . PHE A 1 106 ? -10.298 -5.229 12.472 1.00 98.62 106 PHE A CA 1
ATOM 817 C C . PHE A 1 106 ? -10.844 -3.970 11.794 1.00 98.62 106 PHE A C 1
ATOM 819 O O . PHE A 1 106 ? -11.622 -4.054 10.841 1.00 98.62 106 PHE A O 1
ATOM 826 N N . SER A 1 107 ? -10.438 -2.795 12.273 1.00 98.75 107 SER A N 1
ATOM 827 C CA . SER A 1 107 ? -10.762 -1.527 11.611 1.00 98.75 107 SER A CA 1
ATOM 828 C C . SER A 1 107 ? -9.537 -0.841 11.033 1.00 98.75 107 SER A C 1
ATOM 830 O O . SER A 1 107 ? -8.441 -0.968 11.573 1.00 98.75 107 SER A O 1
ATOM 832 N N . ILE A 1 108 ? -9.728 -0.069 9.967 1.00 98.62 108 ILE A N 1
ATOM 833 C CA . ILE A 1 108 ? -8.723 0.827 9.393 1.00 98.62 108 ILE A CA 1
ATOM 834 C C . ILE A 1 108 ? -9.248 2.258 9.465 1.00 98.62 108 ILE A C 1
ATOM 836 O O . ILE A 1 108 ? -10.375 2.518 9.046 1.00 98.62 108 ILE A O 1
ATOM 840 N N . VAL A 1 109 ? -8.425 3.179 9.960 1.00 98.56 1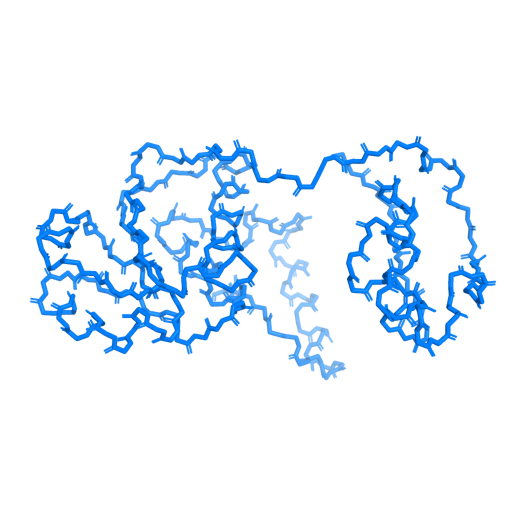09 VAL A N 1
ATOM 841 C CA . VAL A 1 109 ? -8.740 4.608 10.064 1.00 98.56 109 VAL A CA 1
ATOM 842 C C . VAL A 1 109 ? -7.682 5.419 9.318 1.00 98.56 109 VAL A C 1
ATOM 844 O O . VAL A 1 109 ? -6.497 5.338 9.646 1.00 98.56 109 VAL A O 1
ATOM 847 N N . CYS A 1 110 ? -8.106 6.208 8.328 1.00 98.12 110 CYS A N 1
ATOM 848 C CA . CYS A 1 110 ? -7.223 7.021 7.480 1.00 98.12 110 CYS A CA 1
ATOM 849 C C . CYS A 1 110 ? -7.781 8.438 7.281 1.00 98.12 110 CYS A C 1
ATOM 851 O O . CYS A 1 110 ? -8.990 8.605 7.156 1.00 98.12 110 CYS A O 1
ATOM 853 N N . GLY A 1 111 ? -6.915 9.443 7.137 1.00 97.44 111 GLY A N 1
ATOM 854 C CA . GLY A 1 111 ? -7.317 10.830 6.853 1.00 97.44 111 GLY A CA 1
ATOM 855 C C . GLY A 1 111 ? -7.448 11.699 8.105 1.00 97.44 111 GLY A C 1
ATOM 856 O O . GLY A 1 111 ? -6.741 11.468 9.081 1.00 97.44 111 GLY A O 1
ATOM 857 N N . LYS A 1 112 ? -8.296 12.726 8.049 1.00 97.81 112 LYS A N 1
ATOM 858 C CA . LYS A 1 112 ? -8.510 13.733 9.096 1.00 97.81 112 LYS A CA 1
ATOM 859 C C . LYS A 1 112 ? -9.961 14.235 9.107 1.00 97.81 112 LYS A C 1
ATOM 861 O O . LYS A 1 112 ? -10.673 14.056 8.123 1.00 97.81 112 LYS A O 1
ATOM 866 N N . GLY A 1 113 ? -10.385 14.916 10.164 1.00 97.69 113 GLY A N 1
ATOM 867 C CA . GLY A 1 113 ? -11.682 15.582 10.262 1.00 97.69 113 GLY A CA 1
ATOM 868 C C . GLY A 1 113 ? -12.780 14.594 10.626 1.00 97.69 113 GLY A C 1
ATOM 869 O O . GLY A 1 113 ? -13.795 14.515 9.932 1.00 97.69 113 GLY A O 1
ATOM 870 N N . PHE A 1 114 ? -12.536 13.793 11.663 1.00 97.38 114 PHE A N 1
ATOM 871 C CA . PHE A 1 114 ? -13.465 12.758 12.110 1.00 97.38 114 PHE A CA 1
ATOM 872 C C . PHE A 1 114 ? -14.505 13.324 13.072 1.00 97.38 114 PHE A C 1
ATOM 874 O O . PHE A 1 114 ? -14.170 14.031 14.028 1.00 97.38 114 PHE A O 1
ATOM 881 N N . ASP A 1 115 ? -15.760 12.911 12.902 1.00 93.75 115 ASP A N 1
ATOM 882 C CA . ASP A 1 115 ? -16.726 13.034 13.989 1.00 93.75 115 ASP A CA 1
ATOM 883 C C . ASP A 1 115 ? -16.482 11.878 14.964 1.00 93.75 115 ASP A C 1
ATOM 885 O O . ASP A 1 115 ? -16.454 10.715 14.568 1.00 93.75 115 ASP A O 1
ATOM 889 N N . LYS A 1 116 ? -16.317 12.165 16.262 1.00 86.94 116 LYS A N 1
ATOM 890 C CA . LYS A 1 116 ? -15.974 11.125 17.257 1.00 86.94 116 LYS A CA 1
ATOM 891 C C . LYS A 1 116 ? -16.950 9.946 17.270 1.00 86.94 116 LYS A C 1
ATOM 893 O O . LYS A 1 116 ? -16.518 8.818 17.464 1.00 86.94 116 LYS A O 1
ATOM 898 N N . SER A 1 117 ? -18.228 10.194 16.992 1.00 91.75 117 SER A N 1
ATOM 899 C CA . SER A 1 117 ? -19.250 9.148 16.895 1.00 91.75 117 SER A CA 1
ATOM 900 C C . SER A 1 117 ? -18.983 8.125 15.788 1.00 91.75 117 SER A C 1
ATOM 902 O O . SER A 1 117 ? -19.412 6.982 15.897 1.00 91.75 117 SER A O 1
ATOM 904 N N . GLU A 1 118 ? -18.255 8.495 14.730 1.00 91.44 118 GLU A N 1
ATOM 905 C CA . GLU A 1 118 ? -17.852 7.566 13.661 1.00 91.44 118 GLU A CA 1
ATOM 906 C C . GLU A 1 118 ? -16.799 6.551 14.147 1.00 91.44 118 GLU A C 1
ATOM 908 O O . GLU A 1 118 ? -16.578 5.523 13.503 1.00 91.44 118 GLU A O 1
ATOM 913 N N . LEU A 1 119 ? -16.168 6.819 15.297 1.00 95.94 119 LEU A N 1
ATOM 914 C CA . LEU A 1 119 ? -15.090 6.027 15.892 1.00 95.94 119 LEU A CA 1
ATOM 915 C C . LEU A 1 119 ? -15.537 5.205 17.118 1.00 95.94 119 LEU A C 1
ATOM 917 O O . LEU A 1 119 ? -14.731 4.463 17.689 1.00 95.94 119 LEU A O 1
ATOM 921 N N . ASP A 1 120 ? -16.803 5.318 17.526 1.00 90.25 120 ASP A N 1
ATOM 922 C CA . ASP A 1 120 ? -17.334 4.647 18.722 1.00 90.25 120 ASP A CA 1
ATOM 923 C C . ASP A 1 120 ? -17.666 3.160 18.485 1.00 90.25 120 ASP A C 1
ATOM 925 O O . ASP A 1 120 ? -17.709 2.384 19.434 1.00 90.25 120 ASP A O 1
ATOM 929 N N . ASP A 1 121 ? -17.862 2.749 17.229 1.00 91.62 121 ASP A N 1
ATOM 930 C CA . ASP A 1 121 ? -18.231 1.377 16.837 1.00 91.62 121 ASP A CA 1
ATOM 931 C C . ASP A 1 121 ? -17.146 0.733 15.954 1.00 91.62 121 ASP A C 1
ATOM 933 O O . ASP A 1 121 ? -17.405 0.224 14.863 1.00 91.62 121 ASP A O 1
ATOM 937 N N . LEU A 1 122 ? -15.877 0.829 16.349 1.00 97.88 122 LEU A N 1
ATOM 938 C CA . LEU A 1 122 ? -14.798 0.179 15.602 1.00 97.88 122 LEU A CA 1
ATOM 939 C C . LEU A 1 122 ? -14.642 -1.282 16.037 1.00 97.88 122 LEU A C 1
ATOM 941 O O . LEU A 1 122 ? -14.766 -1.631 17.209 1.00 97.88 122 LEU A O 1
ATOM 945 N N . LYS A 1 123 ? -14.298 -2.146 15.081 1.00 97.75 123 LYS A N 1
ATOM 946 C CA . LYS A 1 123 ? -13.776 -3.487 15.357 1.00 97.75 123 LYS A CA 1
ATOM 947 C C . LYS A 1 123 ? -12.361 -3.383 15.921 1.00 97.75 123 LYS A C 1
ATOM 949 O O . LYS A 1 123 ? -11.528 -2.695 15.329 1.00 97.75 123 LYS A O 1
ATOM 954 N N . ASP A 1 124 ? -12.103 -4.089 17.017 1.00 96.88 124 ASP A N 1
ATOM 955 C CA . ASP A 1 124 ? -10.783 -4.226 17.634 1.00 96.88 124 ASP A CA 1
ATOM 956 C C . ASP A 1 124 ? -10.016 -5.405 17.007 1.00 96.88 124 ASP A C 1
ATOM 958 O O . ASP A 1 124 ? -10.570 -6.505 16.942 1.00 96.88 124 ASP A O 1
ATOM 962 N N . PRO A 1 125 ? -8.740 -5.253 16.608 1.00 98.31 125 PRO A N 1
ATOM 963 C CA . PRO A 1 125 ? -7.866 -4.076 16.727 1.00 98.31 125 PRO A CA 1
ATOM 964 C C . PRO A 1 125 ? -8.094 -3.000 15.654 1.00 98.31 125 PRO A C 1
ATOM 966 O O . PRO A 1 125 ? -8.730 -3.242 14.633 1.00 98.31 125 PRO A O 1
ATOM 969 N N . VAL A 1 126 ? -7.520 -1.811 15.860 1.00 98.75 126 VAL A N 1
ATOM 970 C CA . VAL A 1 126 ? -7.612 -0.681 14.920 1.00 98.75 126 VAL A CA 1
ATOM 971 C C . VAL A 1 126 ? -6.242 -0.348 14.330 1.00 98.75 126 VAL A C 1
ATOM 973 O O . VAL A 1 126 ? -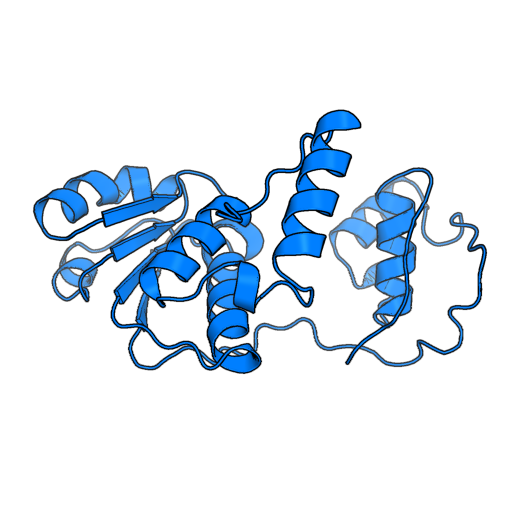5.287 -0.079 15.057 1.00 98.75 126 VAL A O 1
ATOM 976 N N . LEU A 1 127 ? -6.145 -0.328 13.004 1.00 98.75 127 LEU A N 1
ATOM 977 C CA . LEU A 1 127 ? -5.002 0.176 12.252 1.00 98.75 127 LEU A CA 1
ATOM 978 C C . LEU A 1 127 ? -5.239 1.644 11.876 1.00 98.75 127 LEU A C 1
ATOM 980 O O . LEU A 1 127 ? -6.120 1.948 11.078 1.00 98.75 127 LEU A O 1
ATOM 984 N N . VAL A 1 128 ? -4.440 2.554 12.423 1.00 98.56 128 VAL A N 1
ATOM 985 C CA . VAL A 1 128 ? -4.495 3.989 12.107 1.00 98.56 128 VAL A CA 1
ATOM 986 C C . VAL A 1 128 ? -3.350 4.321 11.156 1.00 98.56 128 VAL A C 1
ATOM 988 O O . VAL A 1 128 ? -2.183 4.144 11.518 1.00 98.56 128 VAL A O 1
ATOM 991 N N . VAL A 1 129 ? -3.666 4.781 9.943 1.00 98.44 129 VAL A N 1
ATOM 992 C CA . VAL A 1 129 ? -2.677 5.005 8.878 1.00 98.44 129 VAL A CA 1
ATOM 993 C C . VAL A 1 129 ? -2.602 6.470 8.474 1.00 98.44 129 VAL A C 1
ATOM 995 O O . VAL A 1 129 ? -3.602 7.113 8.149 1.00 98.44 129 VAL A O 1
ATOM 998 N N . GLY A 1 130 ? -1.371 6.963 8.407 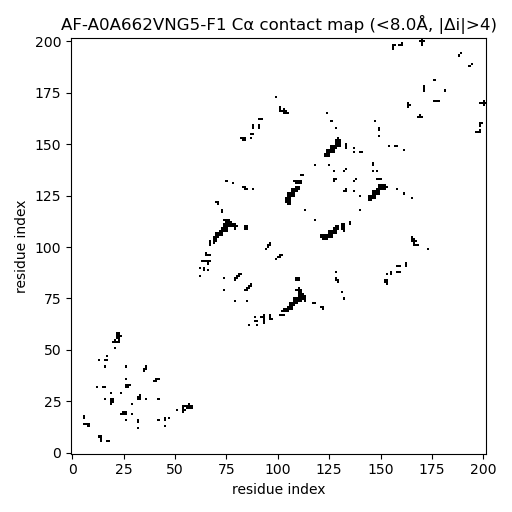1.00 98.12 130 GLY A N 1
ATOM 999 C CA . GLY A 1 130 ? -1.035 8.317 8.009 1.00 98.12 130 GLY A CA 1
ATOM 1000 C C . GLY A 1 130 ? -0.937 9.264 9.208 1.00 98.12 130 GLY A C 1
ATOM 1001 O O . GLY A 1 130 ? -1.676 9.118 10.186 1.00 98.12 130 GLY A O 1
ATOM 1002 N N . PRO A 1 131 ? -0.046 10.267 9.131 1.00 97.88 131 PRO A N 1
ATOM 1003 C CA . PRO A 1 131 ? 0.208 11.178 10.241 1.00 97.88 131 PRO A CA 1
ATOM 1004 C C . PRO A 1 131 ? -1.027 11.972 10.655 1.00 97.88 131 PRO A C 1
ATOM 1006 O O . PRO A 1 131 ? -1.236 12.182 11.843 1.00 97.88 131 PRO A O 1
ATOM 1009 N N . CYS A 1 132 ? -1.896 12.329 9.705 1.00 98.19 132 CYS A N 1
ATOM 1010 C CA . CYS A 1 132 ? -3.108 13.091 9.993 1.00 98.19 132 CYS A CA 1
ATOM 1011 C C . CYS A 1 132 ? -4.056 12.350 10.952 1.00 98.19 132 CYS A C 1
ATOM 1013 O O . CYS A 1 132 ? -4.526 12.943 11.920 1.00 98.19 132 CYS A O 1
ATOM 1015 N N . ALA A 1 133 ? -4.281 11.051 10.727 1.00 98.12 133 ALA A N 1
ATOM 1016 C CA . ALA A 1 133 ? -5.155 10.244 11.576 1.00 98.12 133 ALA A CA 1
ATOM 1017 C C . ALA A 1 133 ? -4.478 9.920 12.914 1.00 98.12 133 ALA A C 1
ATOM 1019 O O . ALA A 1 133 ? -5.114 9.955 13.967 1.00 98.12 133 ALA A O 1
ATOM 1020 N N . VAL A 1 134 ? -3.173 9.624 12.890 1.00 98.19 134 VAL A N 1
ATOM 1021 C CA . VAL A 1 134 ? -2.405 9.351 14.112 1.00 98.19 134 VAL A CA 1
ATOM 1022 C C . VAL A 1 134 ? -2.416 10.562 15.048 1.00 98.19 134 VAL A C 1
ATOM 1024 O O . VAL A 1 134 ? -2.642 10.390 16.243 1.00 98.19 134 VAL A O 1
ATOM 1027 N N . GLU A 1 135 ? -2.212 11.766 14.516 1.00 98.31 135 GLU A N 1
ATOM 1028 C CA . GLU A 1 135 ? -2.209 13.008 15.289 1.00 98.31 135 GLU A CA 1
ATOM 1029 C C . GLU A 1 135 ? -3.598 13.346 15.849 1.00 98.31 135 GLU A C 1
ATOM 1031 O O . GLU A 1 135 ? -3.722 13.658 17.031 1.00 98.31 135 GLU A O 1
ATOM 1036 N N . GLU A 1 136 ? -4.650 13.269 15.028 1.00 98.25 136 GLU A N 1
ATOM 1037 C CA . GLU A 1 136 ? -5.992 13.694 15.441 1.00 98.25 136 GLU A CA 1
ATOM 1038 C C . GLU A 1 136 ? -6.662 12.706 16.404 1.00 98.25 136 GLU A C 1
ATOM 1040 O O . GLU A 1 136 ? -7.252 13.113 17.406 1.00 98.25 136 GLU A O 1
ATOM 1045 N N . VAL A 1 137 ? -6.596 11.405 16.100 1.00 97.81 137 VAL A N 1
ATOM 1046 C CA . VAL A 1 137 ? -7.411 10.389 16.788 1.00 97.81 137 VAL A CA 1
ATOM 1047 C C . VAL A 1 137 ? -6.593 9.279 17.441 1.00 97.81 137 VAL A C 1
ATOM 1049 O O . VAL A 1 137 ? -7.155 8.483 18.193 1.00 97.81 137 VAL A O 1
ATOM 1052 N N . GLY A 1 138 ? -5.274 9.224 17.234 1.00 96.75 138 GLY A N 1
ATOM 1053 C CA . GLY A 1 138 ? -4.426 8.126 17.708 1.00 96.75 138 GLY A CA 1
ATOM 1054 C C . GLY A 1 138 ? -4.506 7.881 19.218 1.00 96.75 138 GLY A C 1
ATOM 1055 O O . GLY A 1 138 ? -4.784 6.759 19.640 1.00 96.75 138 GLY A O 1
ATOM 1056 N N . GLU A 1 139 ? -4.318 8.914 20.044 1.00 96.88 139 GLU A N 1
ATOM 1057 C CA . GLU A 1 139 ? -4.399 8.777 21.510 1.00 96.88 139 GLU A CA 1
ATOM 1058 C C . GLU A 1 139 ? -5.825 8.494 21.996 1.00 96.88 139 GLU A C 1
ATOM 1060 O O . GLU A 1 139 ? -6.032 7.673 22.890 1.00 96.88 139 GLU A O 1
ATOM 1065 N N . TYR A 1 140 ? -6.827 9.113 21.366 1.00 96.25 140 TYR A N 1
ATOM 1066 C CA . TYR A 1 140 ? -8.235 8.859 21.675 1.00 96.25 140 TYR A CA 1
ATOM 1067 C C . TYR A 1 140 ? -8.615 7.386 21.432 1.00 96.25 140 TYR A C 1
ATOM 1069 O O . TYR A 1 140 ? -9.300 6.781 22.264 1.00 96.25 140 TYR A O 1
ATOM 1077 N N . LEU A 1 141 ? -8.134 6.799 20.331 1.00 97.75 141 LEU A N 1
ATOM 1078 C CA . LEU A 1 141 ? -8.367 5.400 19.978 1.00 97.75 141 LEU A CA 1
ATOM 1079 C C . LEU A 1 141 ? -7.564 4.433 20.858 1.00 97.75 141 LEU A C 1
ATOM 1081 O O . LEU A 1 141 ? -8.102 3.402 21.254 1.00 97.75 141 LEU A O 1
ATOM 1085 N N . LYS A 1 142 ? -6.318 4.761 21.231 1.00 97.25 142 LYS A N 1
ATOM 1086 C CA . LYS A 1 142 ? -5.484 3.920 22.120 1.00 97.25 142 LYS A CA 1
ATOM 1087 C C . LYS A 1 142 ? -6.097 3.704 23.502 1.00 97.25 142 LYS A C 1
ATOM 1089 O O . LYS A 1 142 ? -5.830 2.691 24.138 1.00 97.25 142 LYS A O 1
ATOM 1094 N N . GLN A 1 143 ? -6.919 4.641 23.970 1.00 96.50 143 GLN A N 1
ATOM 1095 C CA . GLN A 1 143 ? -7.649 4.504 25.233 1.00 96.50 143 GLN A CA 1
ATOM 1096 C C . GLN A 1 143 ? -8.819 3.506 25.157 1.00 96.50 143 GLN A C 1
ATOM 1098 O O . GLN A 1 143 ? -9.368 3.148 26.196 1.00 96.50 143 GLN A O 1
ATOM 1103 N N . ARG A 1 144 ? -9.235 3.096 23.951 1.00 95.88 144 ARG A N 1
ATOM 1104 C CA . ARG A 1 144 ? -10.464 2.319 23.698 1.00 95.88 144 ARG A CA 1
ATOM 1105 C C . ARG A 1 144 ? -10.208 0.980 23.012 1.00 95.88 144 ARG A C 1
ATOM 1107 O O . ARG A 1 144 ? -10.942 0.030 23.252 1.00 95.88 144 ARG A O 1
ATOM 1114 N N . TYR A 1 145 ? -9.167 0.905 22.189 1.00 97.94 145 TYR A N 1
ATOM 1115 C CA . TYR A 1 145 ? -8.870 -0.237 21.332 1.00 97.94 145 TYR A CA 1
ATOM 1116 C C . TYR A 1 145 ? -7.382 -0.593 21.375 1.00 97.94 145 TYR A C 1
ATOM 1118 O O . TYR A 1 145 ? -6.525 0.223 21.723 1.00 97.94 145 TYR A O 1
ATOM 1126 N N . ARG A 1 146 ? -7.045 -1.803 20.929 1.00 98.19 146 ARG A N 1
ATOM 1127 C CA . ARG A 1 146 ? -5.675 -2.172 20.572 1.00 98.19 146 ARG A CA 1
ATOM 1128 C C . ARG A 1 146 ? -5.334 -1.502 19.247 1.00 98.19 146 ARG A C 1
ATOM 1130 O O . ARG A 1 146 ? -5.774 -1.937 18.184 1.00 98.19 146 ARG A O 1
ATOM 1137 N N . VAL A 1 147 ? -4.539 -0.440 19.318 1.00 98.44 147 VAL A N 1
ATOM 1138 C CA . VAL A 1 147 ? -4.177 0.366 18.148 1.00 98.44 147 VAL A CA 1
ATOM 1139 C C . VAL A 1 147 ? -2.800 -0.008 17.607 1.00 98.44 147 VAL A C 1
ATOM 1141 O O . VAL A 1 147 ? -1.820 -0.082 18.348 1.00 98.44 147 VAL A O 1
ATOM 1144 N N . ILE A 1 148 ? -2.718 -0.180 16.289 1.00 98.50 148 ILE A N 1
ATOM 1145 C CA . ILE A 1 148 ? -1.474 -0.202 15.518 1.00 98.50 148 ILE A CA 1
ATOM 1146 C C . ILE A 1 148 ? -1.424 1.098 14.716 1.00 98.50 148 ILE A C 1
ATOM 1148 O O . ILE A 1 148 ? -2.375 1.422 14.013 1.00 98.50 148 ILE A O 1
ATOM 1152 N N . THR A 1 149 ? -0.330 1.849 14.813 1.00 98.38 149 THR A N 1
ATOM 1153 C CA . THR A 1 149 ? -0.172 3.121 14.092 1.00 98.38 149 THR A CA 1
ATOM 1154 C C . THR A 1 149 ? 0.897 3.017 13.016 1.00 98.38 149 THR A C 1
ATOM 1156 O O . THR A 1 149 ? 2.008 2.572 13.303 1.00 98.38 149 THR A O 1
ATOM 1159 N N . VAL A 1 150 ? 0.603 3.529 11.823 1.00 98.06 150 VAL A N 1
ATOM 1160 C CA . VAL A 1 150 ? 1.593 3.814 10.779 1.00 98.06 150 VAL A CA 1
ATOM 1161 C C . VAL A 1 150 ? 1.650 5.327 10.588 1.00 98.06 150 VAL A C 1
ATOM 1163 O O . VAL A 1 150 ? 0.813 5.914 9.906 1.00 98.06 150 VAL A O 1
ATOM 1166 N N . ASN A 1 151 ? 2.622 5.972 11.237 1.00 97.19 151 ASN A N 1
ATOM 1167 C CA . ASN A 1 151 ? 2.750 7.432 11.289 1.00 97.19 151 ASN A CA 1
ATOM 1168 C C . ASN A 1 151 ? 3.570 7.995 10.113 1.00 97.19 151 ASN A C 1
ATOM 1170 O O . ASN A 1 151 ? 4.527 8.743 10.303 1.00 97.19 151 ASN A O 1
ATOM 1174 N N . TYR A 1 152 ? 3.241 7.574 8.894 1.00 96.00 152 TYR A N 1
ATOM 1175 C CA . TYR A 1 152 ? 3.883 8.053 7.673 1.00 96.00 152 TYR A CA 1
ATOM 1176 C C . TYR A 1 152 ? 2.943 7.875 6.477 1.00 96.00 152 TYR A C 1
ATOM 1178 O O . TYR A 1 152 ? 2.082 6.991 6.481 1.00 96.00 152 TYR A O 1
ATOM 1186 N N . CYS A 1 153 ? 3.081 8.724 5.460 1.00 93.81 153 CYS A N 1
ATOM 1187 C CA . CYS A 1 153 ? 2.359 8.560 4.198 1.00 93.81 153 CYS A CA 1
ATOM 1188 C C . CYS A 1 153 ? 3.096 7.547 3.324 1.00 93.81 153 CYS A C 1
ATOM 1190 O O . CYS A 1 153 ? 4.304 7.659 3.156 1.00 93.81 153 CYS A O 1
ATOM 1192 N N . ASN A 1 154 ? 2.373 6.606 2.721 1.00 91.25 154 ASN A N 1
ATOM 1193 C CA . ASN A 1 154 ? 2.939 5.652 1.771 1.00 91.25 154 ASN A CA 1
ATOM 1194 C C . ASN A 1 154 ? 4.088 4.773 2.329 1.00 91.25 154 ASN A C 1
ATOM 1196 O O . ASN A 1 154 ? 4.980 4.357 1.592 1.00 91.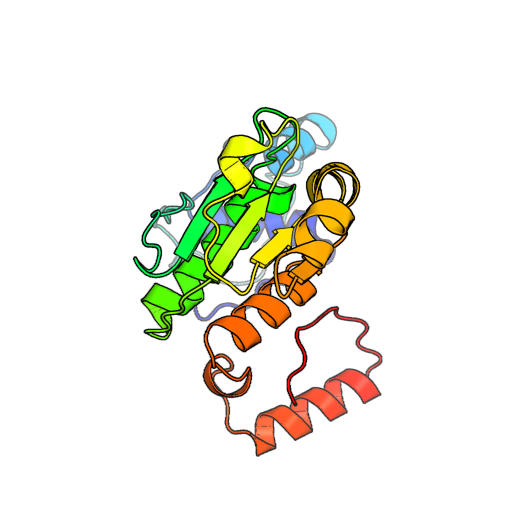25 154 ASN A O 1
ATOM 1200 N N . ASP A 1 155 ? 4.080 4.454 3.631 1.00 94.75 155 ASP A N 1
ATOM 1201 C CA . ASP A 1 155 ? 4.987 3.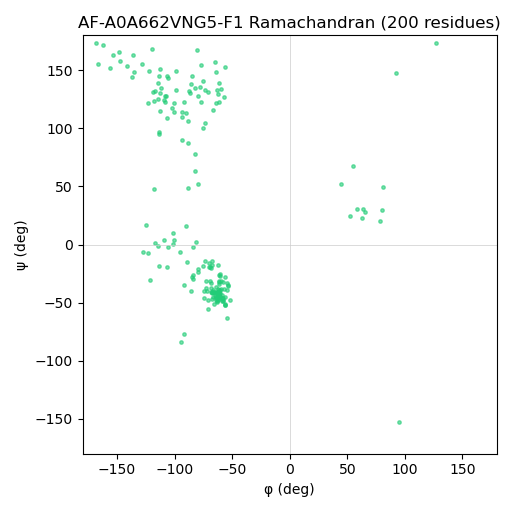439 4.189 1.00 94.75 155 ASP A CA 1
ATOM 1202 C C . ASP A 1 155 ? 4.417 2.034 3.965 1.00 94.75 155 ASP A C 1
ATOM 1204 O O . ASP A 1 155 ? 3.837 1.411 4.860 1.00 94.75 155 ASP A O 1
ATOM 1208 N N . LEU A 1 156 ? 4.561 1.542 2.732 1.00 93.88 156 LEU A N 1
ATOM 1209 C CA . LEU A 1 156 ? 4.044 0.233 2.322 1.00 93.88 156 LEU A CA 1
ATOM 1210 C C . LEU A 1 156 ? 4.610 -0.908 3.172 1.00 93.88 156 LEU A C 1
ATOM 1212 O O . LEU A 1 156 ? 3.915 -1.889 3.422 1.00 93.88 156 LEU A O 1
ATOM 1216 N N . SER A 1 157 ? 5.851 -0.771 3.644 1.00 95.00 157 SER A N 1
ATOM 1217 C CA . SER A 1 157 ? 6.500 -1.757 4.505 1.00 95.00 157 SER A CA 1
ATOM 1218 C C . SER A 1 157 ? 5.791 -1.854 5.857 1.00 95.00 157 SER A C 1
ATOM 1220 O O . SER A 1 157 ? 5.376 -2.945 6.264 1.00 95.00 157 SER A O 1
ATOM 1222 N N . ALA A 1 158 ? 5.571 -0.721 6.530 1.00 96.94 158 ALA A N 1
ATOM 1223 C CA . ALA A 1 158 ? 4.875 -0.684 7.813 1.00 96.94 158 ALA A CA 1
ATOM 1224 C C . ALA A 1 158 ? 3.399 -1.093 7.690 1.00 96.94 158 ALA A C 1
ATOM 1226 O O . ALA A 1 158 ? 2.905 -1.862 8.519 1.00 96.94 158 ALA A O 1
ATOM 1227 N N . VAL A 1 159 ? 2.706 -0.644 6.637 1.00 97.31 159 VAL A N 1
ATOM 1228 C CA . VAL A 1 159 ? 1.313 -1.039 6.379 1.00 97.31 159 VAL A CA 1
ATOM 1229 C C . VAL A 1 159 ? 1.207 -2.540 6.128 1.00 97.31 159 VAL A C 1
ATOM 1231 O O . VAL A 1 159 ? 0.412 -3.206 6.789 1.00 97.31 159 VAL A O 1
ATOM 1234 N N . LEU A 1 160 ? 2.035 -3.105 5.243 1.00 96.44 160 LEU A N 1
ATOM 1235 C CA . LEU A 1 160 ? 2.031 -4.544 4.974 1.00 96.44 160 LEU A CA 1
ATOM 1236 C C . LEU A 1 160 ? 2.373 -5.341 6.238 1.00 96.44 160 LEU A C 1
ATOM 1238 O O . LEU A 1 160 ? 1.728 -6.344 6.522 1.00 96.44 160 LEU A O 1
ATOM 1242 N N . THR A 1 161 ? 3.314 -4.866 7.055 1.00 96.56 161 THR A N 1
ATOM 1243 C CA . THR A 1 161 ? 3.633 -5.474 8.357 1.00 96.56 161 THR A CA 1
ATOM 1244 C C . THR A 1 161 ? 2.418 -5.522 9.283 1.00 96.56 161 THR A C 1
ATOM 1246 O O . THR A 1 161 ? 2.125 -6.565 9.875 1.00 96.56 161 THR A O 1
ATOM 1249 N N . ALA A 1 162 ? 1.692 -4.408 9.400 1.00 97.69 162 ALA A N 1
ATOM 1250 C CA . ALA A 1 162 ? 0.488 -4.337 10.213 1.00 97.69 162 ALA A CA 1
ATOM 1251 C C . ALA A 1 162 ? -0.597 -5.280 9.679 1.00 97.69 162 ALA A C 1
ATOM 1253 O O . ALA A 1 162 ? -1.128 -6.087 10.439 1.00 97.69 162 ALA A O 1
ATOM 1254 N N . LEU A 1 163 ? -0.877 -5.242 8.376 1.00 97.75 163 LEU A N 1
ATOM 1255 C CA . LEU A 1 163 ? -1.890 -6.092 7.752 1.00 97.75 163 LEU A CA 1
ATOM 1256 C C . LEU A 1 163 ? -1.547 -7.582 7.866 1.00 97.75 163 LEU A C 1
ATOM 1258 O O . LEU A 1 163 ? -2.416 -8.373 8.223 1.00 97.75 163 LEU A O 1
ATOM 1262 N N . MET A 1 164 ? -0.282 -7.971 7.675 1.00 96.19 164 MET A N 1
ATOM 1263 C CA . MET A 1 164 ? 0.165 -9.354 7.874 1.00 96.19 164 MET A CA 1
ATOM 1264 C C . MET A 1 164 ? -0.156 -9.856 9.286 1.00 96.19 164 MET A C 1
ATOM 1266 O O . MET A 1 164 ? -0.707 -10.945 9.456 1.00 96.19 164 MET A O 1
ATOM 1270 N N . LYS A 1 165 ? 0.128 -9.032 10.303 1.00 96.06 165 LYS A N 1
ATOM 1271 C CA . LYS A 1 165 ? -0.190 -9.344 11.701 1.00 96.06 165 LYS A CA 1
ATOM 1272 C C . LYS A 1 165 ? -1.698 -9.459 11.931 1.00 96.06 165 LYS A C 1
ATOM 1274 O O . LYS A 1 165 ? -2.136 -10.392 12.598 1.00 96.06 165 LYS A O 1
ATOM 1279 N N . LEU A 1 166 ? -2.474 -8.518 11.399 1.00 97.88 166 LEU A N 1
ATOM 1280 C CA . LEU A 1 166 ? -3.926 -8.441 11.585 1.00 97.88 166 LEU A CA 1
ATOM 1281 C C . LEU A 1 166 ? -4.688 -9.565 10.878 1.00 97.88 166 LEU A C 1
ATOM 1283 O O . LEU A 1 166 ? -5.715 -10.017 11.373 1.00 97.88 166 LEU A O 1
ATOM 1287 N N . MET A 1 167 ? -4.161 -10.040 9.753 1.00 96.81 167 MET A N 1
ATOM 1288 C CA . MET A 1 167 ? -4.763 -11.093 8.934 1.00 96.81 167 MET A CA 1
ATOM 1289 C C . MET A 1 167 ? -4.128 -12.474 9.164 1.00 96.81 167 MET A C 1
ATOM 1291 O O . MET A 1 167 ? -4.455 -13.438 8.473 1.00 96.81 167 MET A O 1
ATOM 1295 N N . GLY A 1 168 ? -3.189 -12.586 10.112 1.00 94.31 168 GLY A N 1
ATOM 1296 C CA . GLY A 1 168 ? -2.561 -13.855 10.487 1.00 94.31 168 GLY A CA 1
ATOM 1297 C C . GLY A 1 168 ? -1.713 -14.502 9.385 1.00 94.31 168 GLY A C 1
ATOM 1298 O O . GLY A 1 168 ? -1.566 -15.725 9.365 1.00 94.31 168 GLY A O 1
ATOM 1299 N N . ILE A 1 169 ? -1.149 -13.714 8.467 1.00 93.12 169 ILE A N 1
ATOM 1300 C CA . ILE A 1 169 ? -0.285 -14.199 7.385 1.00 93.12 169 ILE A CA 1
ATOM 1301 C C . ILE A 1 169 ? 1.181 -13.868 7.668 1.00 93.12 169 ILE A C 1
ATOM 1303 O O . ILE A 1 169 ? 1.519 -12.827 8.220 1.00 93.12 169 ILE A O 1
ATOM 1307 N N . ARG A 1 170 ? 2.074 -14.788 7.296 1.00 89.56 170 ARG A N 1
ATOM 1308 C CA . ARG A 1 170 ? 3.527 -14.609 7.389 1.00 89.56 170 ARG A CA 1
ATOM 1309 C C . ARG A 1 170 ? 4.087 -14.196 6.035 1.00 89.56 170 ARG A C 1
ATOM 1311 O O . ARG A 1 170 ? 3.618 -14.687 5.009 1.00 89.56 170 ARG A O 1
ATOM 1318 N N . ALA A 1 171 ? 5.163 -13.413 6.040 1.00 87.31 171 ALA A N 1
ATOM 1319 C CA . ALA A 1 171 ? 5.874 -13.018 4.824 1.00 87.31 171 ALA A CA 1
ATOM 1320 C C . ALA A 1 171 ? 6.283 -14.224 3.954 1.00 87.31 171 ALA A C 1
ATOM 1322 O O . ALA A 1 171 ? 6.175 -14.174 2.734 1.00 87.31 171 ALA A O 1
ATOM 1323 N N . THR A 1 172 ? 6.659 -15.352 4.566 1.00 86.25 172 THR A N 1
ATOM 1324 C CA . THR A 1 172 ? 7.027 -16.595 3.857 1.00 86.25 172 THR A CA 1
ATOM 1325 C C . THR A 1 172 ? 5.904 -17.219 3.027 1.00 86.25 172 THR A C 1
ATOM 1327 O O . THR A 1 172 ? 6.191 -18.053 2.176 1.00 86.25 172 THR A O 1
ATOM 1330 N N . ARG A 1 173 ? 4.638 -16.846 3.258 1.00 87.31 173 ARG A N 1
ATOM 1331 C CA . ARG A 1 173 ? 3.502 -17.270 2.424 1.00 87.31 173 ARG A CA 1
ATOM 1332 C C . ARG A 1 173 ? 3.324 -16.379 1.191 1.00 87.31 173 ARG A C 1
ATOM 1334 O O . ARG A 1 173 ? 2.778 -16.841 0.198 1.00 87.31 173 ARG A O 1
ATOM 1341 N N . ILE A 1 174 ? 3.780 -15.130 1.275 1.00 88.44 174 ILE A N 1
ATOM 1342 C CA . ILE A 1 174 ? 3.687 -14.120 0.213 1.00 88.44 174 ILE A CA 1
ATOM 1343 C C . ILE A 1 174 ? 4.872 -14.254 -0.743 1.00 88.44 174 ILE A C 1
ATOM 1345 O O . ILE A 1 174 ? 4.732 -14.148 -1.957 1.00 88.44 174 ILE A O 1
ATOM 1349 N N . VAL A 1 175 ? 6.064 -14.510 -0.201 1.00 87.06 175 VAL A N 1
ATOM 1350 C CA . VAL A 1 175 ? 7.264 -14.647 -1.021 1.00 87.06 175 VAL A CA 1
ATOM 1351 C C . VAL A 1 175 ? 7.268 -16.023 -1.708 1.00 87.06 175 VAL A C 1
ATOM 1353 O O . VAL A 1 175 ? 7.288 -17.040 -1.014 1.00 87.06 175 VAL A O 1
ATOM 1356 N N . PRO A 1 176 ? 7.334 -16.097 -3.052 1.00 83.38 176 PRO A N 1
ATOM 1357 C CA . PRO A 1 176 ? 7.258 -17.351 -3.805 1.00 83.38 176 PRO A CA 1
ATOM 1358 C C . PRO A 1 176 ? 8.600 -18.106 -3.807 1.00 83.38 176 PRO A C 1
ATOM 1360 O O . PRO A 1 176 ? 9.148 -18.452 -4.854 1.00 83.38 176 PRO A O 1
ATOM 1363 N N . MET A 1 177 ? 9.188 -18.337 -2.633 1.00 87.06 177 MET A N 1
ATOM 1364 C CA . MET A 1 177 ? 10.419 -19.112 -2.487 1.00 87.06 177 MET A CA 1
ATOM 1365 C C . MET A 1 177 ? 10.452 -19.888 -1.171 1.00 87.06 177 MET A C 1
ATOM 1367 O O . MET A 1 177 ? 9.779 -19.540 -0.204 1.00 87.06 177 MET A O 1
ATOM 1371 N N . SER A 1 178 ? 11.267 -20.945 -1.119 1.00 88.69 178 SER A N 1
ATOM 1372 C CA . SER A 1 178 ? 11.425 -21.728 0.107 1.00 88.69 178 SER A CA 1
ATOM 1373 C C . SER A 1 178 ? 12.059 -20.891 1.233 1.00 88.69 178 SER A C 1
ATOM 1375 O O . SER A 1 178 ? 12.909 -20.038 0.951 1.00 88.69 178 SER A O 1
ATOM 1377 N N . PRO A 1 179 ? 11.729 -21.155 2.514 1.00 87.19 179 PRO A N 1
ATOM 1378 C CA . PRO A 1 179 ? 12.263 -20.387 3.642 1.00 87.19 179 PRO A CA 1
ATOM 1379 C C . PRO A 1 179 ? 13.795 -20.323 3.686 1.00 87.19 179 PRO A C 1
ATOM 1381 O O . PRO A 1 179 ? 14.361 -19.268 3.951 1.00 87.19 179 PRO A O 1
ATOM 1384 N N . LEU A 1 180 ? 14.483 -21.423 3.358 1.00 89.56 180 LEU A N 1
ATOM 1385 C CA . LEU A 1 180 ? 15.948 -21.452 3.317 1.00 89.56 180 LEU A CA 1
ATOM 1386 C C . LEU A 1 180 ? 16.508 -20.524 2.230 1.00 89.56 180 LEU A C 1
ATOM 1388 O O . LEU A 1 180 ? 17.439 -19.763 2.487 1.00 89.56 180 LEU A O 1
ATOM 1392 N N . LYS A 1 181 ? 15.922 -20.551 1.024 1.00 91.50 181 LYS A N 1
ATOM 1393 C CA . LYS A 1 181 ? 16.333 -19.665 -0.073 1.00 91.50 181 LYS A CA 1
ATOM 1394 C C . LYS A 1 181 ? 16.079 -18.202 0.285 1.00 91.50 181 LYS A C 1
ATOM 1396 O O . LYS A 1 181 ? 16.903 -17.352 -0.042 1.00 91.50 181 LYS A O 1
ATOM 1401 N N . LEU A 1 182 ? 14.989 -17.923 0.997 1.00 89.44 182 LEU A N 1
ATOM 1402 C CA . LEU A 1 182 ? 14.669 -16.588 1.486 1.00 89.44 182 LEU A CA 1
ATOM 1403 C C . LEU A 1 182 ? 15.699 -16.080 2.500 1.00 89.44 182 LEU A C 1
ATOM 1405 O O . LEU A 1 182 ? 16.208 -14.976 2.328 1.00 89.44 182 LEU A O 1
ATOM 1409 N N . ILE A 1 183 ? 16.066 -16.898 3.493 1.00 89.38 183 ILE A N 1
ATOM 1410 C CA . ILE A 1 183 ? 17.118 -16.567 4.471 1.00 89.38 183 ILE A CA 1
ATOM 1411 C C . ILE A 1 183 ? 18.432 -16.249 3.752 1.00 89.38 183 ILE A C 1
ATOM 1413 O O . ILE A 1 183 ? 19.021 -15.195 3.982 1.00 89.38 183 ILE A O 1
ATOM 1417 N N . LEU A 1 184 ? 18.876 -17.130 2.850 1.00 93.12 184 LEU A N 1
ATOM 1418 C CA . LEU A 1 184 ? 20.132 -16.944 2.116 1.00 93.12 184 LEU A CA 1
ATOM 1419 C C . LEU A 1 184 ? 20.109 -15.679 1.248 1.00 93.12 184 LEU A C 1
ATOM 1421 O O . LEU A 1 184 ? 21.084 -14.931 1.227 1.00 93.12 184 LEU A O 1
ATOM 1425 N N . THR A 1 185 ? 18.988 -15.409 0.575 1.00 91.38 185 THR A N 1
ATOM 1426 C CA . THR A 1 185 ? 18.816 -14.206 -0.255 1.00 91.38 185 THR A CA 1
ATOM 1427 C C . THR A 1 185 ? 18.843 -12.939 0.596 1.00 91.38 185 THR A C 1
ATOM 1429 O O . THR A 1 185 ? 19.496 -11.965 0.227 1.00 91.38 185 THR A O 1
ATOM 1432 N N . TRP A 1 186 ? 18.187 -12.959 1.758 1.00 89.81 186 TRP A N 1
ATOM 1433 C CA . TRP A 1 186 ? 18.184 -11.840 2.695 1.00 89.81 186 TRP A CA 1
ATOM 1434 C C . TRP A 1 186 ? 19.584 -11.553 3.252 1.00 89.81 186 TRP A C 1
ATOM 1436 O O . TRP A 1 186 ? 20.021 -10.402 3.224 1.00 89.81 186 TRP A O 1
ATOM 1446 N N . ILE A 1 187 ? 20.324 -12.587 3.674 1.00 91.44 187 ILE A N 1
ATOM 1447 C CA . ILE A 1 187 ? 21.719 -12.441 4.121 1.00 91.44 187 ILE A CA 1
ATOM 1448 C C . ILE A 1 187 ? 22.568 -11.848 2.994 1.00 91.44 187 ILE A C 1
ATOM 1450 O O . ILE A 1 187 ? 23.279 -10.869 3.211 1.00 91.44 187 ILE A O 1
ATOM 1454 N N . ASN A 1 188 ? 22.458 -12.399 1.782 1.00 94.75 188 ASN A N 1
ATOM 1455 C CA . ASN A 1 188 ? 23.212 -11.920 0.629 1.00 94.75 188 ASN A CA 1
ATOM 1456 C C . ASN A 1 188 ? 22.917 -10.440 0.336 1.00 94.75 188 ASN A C 1
ATOM 1458 O O . ASN A 1 188 ? 23.844 -9.663 0.129 1.00 94.75 188 ASN A O 1
ATOM 1462 N N . ALA A 1 189 ? 21.649 -10.025 0.391 1.00 92.12 189 ALA A N 1
ATOM 1463 C CA . ALA A 1 189 ? 21.262 -8.629 0.198 1.00 92.12 189 ALA A CA 1
ATOM 1464 C C . ALA A 1 189 ? 21.866 -7.702 1.267 1.00 92.12 189 ALA A C 1
ATOM 1466 O O . ALA A 1 189 ? 22.336 -6.613 0.939 1.00 92.12 189 ALA A O 1
ATOM 1467 N N . LYS A 1 190 ? 21.891 -8.128 2.538 1.00 90.81 190 LYS A N 1
ATOM 1468 C CA . LYS A 1 190 ? 22.508 -7.356 3.628 1.00 90.81 190 LYS A CA 1
ATOM 1469 C C . LYS A 1 190 ? 24.023 -7.250 3.486 1.00 90.81 190 LYS A C 1
ATOM 1471 O O . LYS A 1 190 ? 24.558 -6.161 3.672 1.00 90.81 190 LYS A O 1
ATOM 1476 N N . LEU A 1 191 ? 24.699 -8.332 3.097 1.00 95.88 191 LEU A N 1
ATOM 1477 C CA . LEU A 1 191 ? 26.142 -8.324 2.830 1.00 95.88 191 LEU A CA 1
ATOM 1478 C C . LEU A 1 191 ? 26.520 -7.375 1.684 1.00 95.88 191 LEU A C 1
ATOM 1480 O O . LEU A 1 191 ? 27.582 -6.765 1.729 1.00 95.88 191 LEU A O 1
ATOM 1484 N N . HIS A 1 192 ? 25.632 -7.196 0.703 1.00 95.81 192 HIS A N 1
ATOM 1485 C CA . HIS A 1 192 ? 25.806 -6.248 -0.403 1.00 95.81 192 HIS A CA 1
ATOM 1486 C C . HIS A 1 192 ? 25.244 -4.844 -0.105 1.00 95.81 192 HIS A C 1
ATOM 1488 O O . HIS A 1 192 ? 25.057 -4.046 -1.018 1.00 95.81 192 HIS A O 1
ATOM 1494 N N . GLY A 1 193 ? 24.969 -4.523 1.165 1.00 94.31 193 GLY A N 1
ATOM 1495 C CA . GLY A 1 193 ? 24.625 -3.166 1.596 1.00 94.31 193 GLY A CA 1
ATOM 1496 C C . GLY A 1 193 ? 23.189 -2.724 1.305 1.00 94.31 193 GLY A C 1
ATOM 1497 O O . GLY A 1 193 ? 22.921 -1.526 1.291 1.00 94.31 193 GLY A O 1
ATOM 1498 N N . SER A 1 194 ? 22.250 -3.650 1.082 1.00 90.50 194 SER A N 1
ATOM 1499 C CA . SER A 1 194 ? 20.854 -3.286 0.812 1.00 90.50 194 SER A CA 1
ATOM 1500 C C . SER A 1 194 ? 20.201 -2.530 1.980 1.00 90.50 194 SER A C 1
ATOM 1502 O O . SER A 1 194 ? 20.077 -3.040 3.102 1.00 90.50 194 SER A O 1
ATOM 1504 N N . THR A 1 195 ? 19.710 -1.329 1.673 1.00 90.12 195 THR A N 1
ATOM 1505 C CA . THR A 1 195 ? 18.967 -0.427 2.569 1.00 90.12 195 THR A CA 1
ATOM 1506 C C . THR A 1 195 ? 17.455 -0.460 2.334 1.00 90.12 195 THR A C 1
ATOM 1508 O O . THR A 1 195 ? 16.731 0.366 2.885 1.00 90.12 195 THR A O 1
ATOM 1511 N N . ALA A 1 196 ? 16.960 -1.408 1.530 1.00 87.00 196 ALA A N 1
ATOM 1512 C CA . ALA A 1 196 ? 15.547 -1.484 1.173 1.00 87.00 196 ALA A CA 1
ATOM 1513 C C . ALA A 1 196 ? 14.643 -1.598 2.418 1.00 87.00 196 ALA A C 1
ATOM 1515 O O . ALA A 1 196 ? 14.824 -2.495 3.251 1.00 87.00 196 ALA A O 1
ATOM 1516 N N . ASN A 1 197 ? 13.647 -0.711 2.515 1.00 88.50 197 ASN A N 1
ATOM 1517 C CA . ASN A 1 197 ? 12.597 -0.782 3.529 1.00 88.50 197 ASN A CA 1
ATOM 1518 C C . ASN A 1 197 ? 11.609 -1.889 3.140 1.00 88.50 197 ASN A C 1
ATOM 1520 O O . ASN A 1 197 ? 10.774 -1.706 2.257 1.00 88.50 197 ASN A O 1
ATOM 1524 N N . THR A 1 198 ? 11.749 -3.056 3.763 1.00 88.50 198 THR A N 1
ATOM 1525 C CA . THR A 1 198 ? 10.941 -4.246 3.473 1.00 88.50 198 THR A CA 1
ATOM 1526 C C . THR A 1 198 ? 10.227 -4.711 4.739 1.00 88.50 198 THR A C 1
ATOM 1528 O O . THR A 1 198 ? 10.779 -4.532 5.830 1.00 88.50 198 THR A O 1
ATOM 1531 N N . PRO A 1 199 ? 9.029 -5.317 4.621 1.00 88.00 199 PRO A N 1
ATOM 1532 C CA . PRO A 1 199 ? 8.362 -5.917 5.768 1.00 88.00 199 PRO A CA 1
ATOM 1533 C C . PRO A 1 199 ? 9.266 -6.964 6.437 1.00 88.00 199 PRO A C 1
ATOM 1535 O O . PRO A 1 199 ? 10.090 -7.590 5.758 1.00 88.00 199 PRO A O 1
ATOM 1538 N N . PRO A 1 200 ? 9.106 -7.211 7.748 1.00 85.56 200 PRO A N 1
ATOM 1539 C CA . PRO A 1 200 ? 9.871 -8.232 8.435 1.00 85.56 200 PRO A CA 1
ATOM 1540 C C . PRO A 1 200 ? 9.551 -9.598 7.833 1.00 85.56 200 PRO A C 1
ATOM 1542 O O . PRO A 1 200 ? 8.393 -9.985 7.662 1.00 85.56 200 PRO A O 1
ATOM 1545 N N . ILE A 1 201 ? 10.612 -10.321 7.492 1.00 80.75 201 ILE A N 1
ATOM 1546 C CA . ILE A 1 201 ? 10.517 -11.657 6.907 1.00 80.7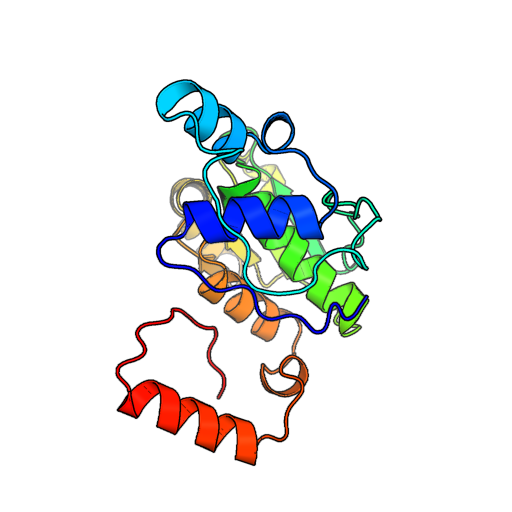5 201 ILE A CA 1
ATOM 1547 C C . ILE A 1 201 ? 10.369 -12.730 8.002 1.00 80.75 201 ILE A C 1
ATOM 1549 O O . ILE A 1 201 ? 9.734 -13.762 7.762 1.00 80.75 201 ILE A O 1
ATOM 1553 N N . PHE A 1 202 ? 10.936 -12.473 9.188 1.00 76.06 202 PHE A N 1
ATOM 1554 C CA . PHE A 1 202 ? 10.983 -13.363 10.352 1.00 76.06 202 PHE A CA 1
ATOM 1555 C C . PHE A 1 202 ? 10.414 -12.675 11.589 1.00 76.06 202 PHE A C 1
ATOM 1557 O O . PHE A 1 202 ? 10.637 -11.449 11.721 1.00 76.06 202 PHE A O 1
#

Secondary structure (DSSP, 8-state):
---------SSHHHHHHHHHHHTT--GGGSHHHHHHHHHH--TTT----S--TT--S----S------TTEEEEE-SB---IIIIIHHHHHHHHHHHHHH-----EEEEESB---GGGGTTPPSSEEEESHHHHHHHHHHHHTTS-EEEE-STT-HHHHHHHHHHHTT--HHHHSSS-HHHHHHHHHHHHHTT---------

Nearest PDB structures (foldseek):
  6nic-assembly2_C  TM=3.377E-01  e=3.296E+00  Medicago truncatula
  7ec7-assembly2_B  TM=3.045E-01  e=5.447E+00  Staphylococcus aureus subsp. aureus USA300

Radius of gyration: 19.68 Å; Cα contacts (8 Å, |Δi|>4): 278; chains: 1; bounding box: 45×42×54 Å